Protein AF-A0A2I1CF92-F1 (afdb_monomer)

Nearest PDB structures (foldseek):
  8rz2-assembly1_A  TM=2.175E-01  e=6.933E+00  Plasmodium falciparum

Sequence (199 aa):
MDLINNSFFDKQFKPRLEDKFLKIKHPLPDVKAIQAKSWVEVLAETDESLQKRSSSNRSIRRRARYFTRNVYSKSAKLFLLCSLSYSIYSLPKIPPGPFYKQLKEWWASCPPQKSLALATQTICHDLSSHNNKSENSPTSTSVEKSSNLPPEATSREFLPTKNPNLFSKGPYFSFSFMRRHMIDKLPEPFQTRMQTSKL

Radius of gyration: 25.15 Å; Cα contacts (8 Å, |Δi|>4): 94; chains: 1; bounding box: 62×59×72 Å

Organi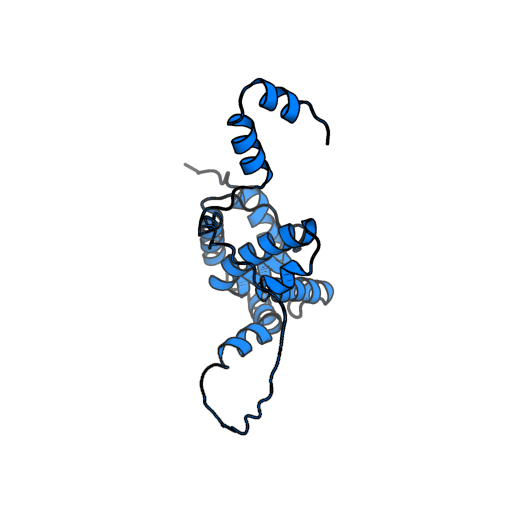sm: Aspergillus novofumigatus (strain IBT 16806) (NCBI:txid1392255)

Structure (mmCIF, N/CA/C/O backbone):
data_AF-A0A2I1CF92-F1
#
_entry.id   AF-A0A2I1CF92-F1
#
loop_
_atom_site.group_PDB
_atom_site.id
_atom_site.type_symbol
_atom_site.label_atom_id
_atom_site.label_alt_id
_atom_site.label_comp_id
_atom_site.label_asym_id
_atom_site.label_entity_id
_atom_site.label_seq_id
_atom_site.pdbx_PDB_ins_code
_atom_site.Cartn_x
_atom_site.Cartn_y
_atom_site.Cartn_z
_atom_site.occupancy
_atom_site.B_iso_or_equiv
_atom_site.auth_seq_id
_atom_site.auth_comp_id
_atom_site.auth_asym_id
_atom_site.auth_atom_id
_atom_site.pdbx_PDB_model_num
ATOM 1 N N . MET A 1 1 ? 6.546 11.139 30.905 1.00 35.97 1 MET A N 1
ATOM 2 C CA . MET A 1 1 ? 7.430 11.900 29.997 1.00 35.97 1 MET A CA 1
ATOM 3 C C . MET A 1 1 ? 7.123 11.453 28.589 1.00 35.97 1 MET A C 1
ATOM 5 O O . MET A 1 1 ? 7.460 10.331 28.227 1.00 35.97 1 MET A O 1
ATOM 9 N N . ASP A 1 2 ? 6.430 12.290 27.832 1.00 42.62 2 ASP A N 1
ATOM 10 C CA . ASP A 1 2 ? 5.944 11.926 26.508 1.00 42.62 2 ASP A CA 1
ATOM 11 C C . ASP A 1 2 ? 7.085 11.952 25.491 1.00 42.62 2 ASP A C 1
ATOM 13 O O . ASP A 1 2 ? 7.597 13.016 25.134 1.00 42.62 2 ASP A O 1
ATOM 17 N N . LEU A 1 3 ? 7.480 10.776 24.990 1.00 44.44 3 LEU A N 1
ATOM 18 C CA . LEU A 1 3 ? 8.274 10.703 23.767 1.00 44.44 3 LEU A CA 1
ATOM 19 C C . LEU A 1 3 ? 7.387 11.161 22.608 1.00 44.44 3 LEU A C 1
ATOM 21 O O . LEU A 1 3 ? 6.696 10.364 21.973 1.00 44.44 3 LEU A O 1
ATOM 25 N N . ILE A 1 4 ? 7.411 12.468 22.343 1.00 48.94 4 ILE A N 1
ATOM 26 C CA . ILE A 1 4 ? 6.714 13.072 21.212 1.00 48.94 4 ILE A CA 1
ATOM 27 C C . ILE A 1 4 ? 7.151 12.349 19.938 1.00 48.94 4 ILE A C 1
ATOM 29 O O . ILE A 1 4 ? 8.327 12.352 19.566 1.00 48.94 4 ILE A O 1
ATOM 33 N N . ASN A 1 5 ? 6.156 11.742 19.290 1.00 55.41 5 ASN A N 1
ATOM 34 C CA . ASN A 1 5 ? 6.215 10.989 18.044 1.00 55.41 5 ASN A CA 1
ATOM 35 C C . ASN A 1 5 ? 6.851 11.805 16.901 1.00 55.41 5 ASN A C 1
ATOM 37 O O . ASN A 1 5 ? 6.188 12.366 16.029 1.00 55.41 5 ASN A O 1
ATOM 41 N N . ASN A 1 6 ? 8.180 11.876 16.910 1.00 63.09 6 ASN A N 1
ATOM 42 C CA . ASN A 1 6 ? 8.975 12.659 15.970 1.00 63.09 6 ASN A CA 1
ATOM 43 C C . ASN A 1 6 ? 9.350 11.883 14.698 1.00 63.09 6 ASN A C 1
ATOM 45 O O . ASN A 1 6 ? 10.053 12.422 13.839 1.00 63.09 6 ASN A O 1
ATOM 49 N N . SER A 1 7 ? 8.891 10.636 14.568 1.00 84.81 7 SER A N 1
ATOM 50 C CA . SER A 1 7 ? 9.275 9.745 13.478 1.00 84.81 7 SER A CA 1
ATOM 51 C C . SER A 1 7 ? 8.629 10.132 12.140 1.00 84.81 7 SER A C 1
ATOM 53 O O . SER A 1 7 ? 7.563 10.750 12.078 1.00 84.81 7 SER A O 1
ATOM 55 N N . PHE A 1 8 ? 9.262 9.720 11.037 1.00 91.81 8 PHE A N 1
ATOM 56 C CA . PHE A 1 8 ? 8.697 9.850 9.688 1.00 91.81 8 PHE A CA 1
ATOM 57 C C . PHE A 1 8 ? 7.306 9.204 9.577 1.00 91.81 8 PHE A C 1
ATOM 59 O O . PHE A 1 8 ? 6.436 9.734 8.882 1.00 91.81 8 PHE A O 1
ATOM 66 N N . PHE A 1 9 ? 7.094 8.078 10.269 1.00 93.50 9 PHE A N 1
ATOM 67 C CA . PHE A 1 9 ? 5.814 7.383 10.274 1.00 93.50 9 PHE A CA 1
ATOM 68 C C . PHE A 1 9 ? 4.713 8.292 10.829 1.00 93.50 9 PHE A C 1
ATOM 70 O O . PHE A 1 9 ? 3.743 8.555 10.124 1.00 93.50 9 PHE A O 1
ATOM 77 N N . ASP A 1 10 ? 4.901 8.849 12.023 1.00 91.69 10 ASP A N 1
ATOM 78 C CA . ASP A 1 10 ? 3.877 9.653 12.698 1.00 91.69 10 ASP A CA 1
ATOM 79 C C . ASP A 1 10 ? 3.623 11.003 12.022 1.00 91.69 10 ASP A C 1
ATOM 81 O O . ASP A 1 10 ? 2.482 11.445 11.936 1.00 91.69 10 ASP A O 1
ATOM 85 N N . LYS A 1 11 ? 4.673 11.648 11.498 1.00 90.38 11 LYS A N 1
ATOM 86 C CA . LYS A 1 11 ? 4.561 12.979 10.881 1.00 90.38 11 LYS A CA 1
ATOM 87 C C . LYS A 1 11 ? 4.021 12.970 9.453 1.00 90.38 11 LYS A C 1
ATOM 89 O O . LYS A 1 11 ? 3.374 13.930 9.049 1.00 90.38 11 LYS A O 1
ATOM 94 N N . GLN A 1 12 ? 4.334 11.944 8.657 1.00 90.50 12 GLN A N 1
ATOM 95 C CA . GLN A 1 12 ? 4.074 11.962 7.206 1.00 90.50 12 GLN A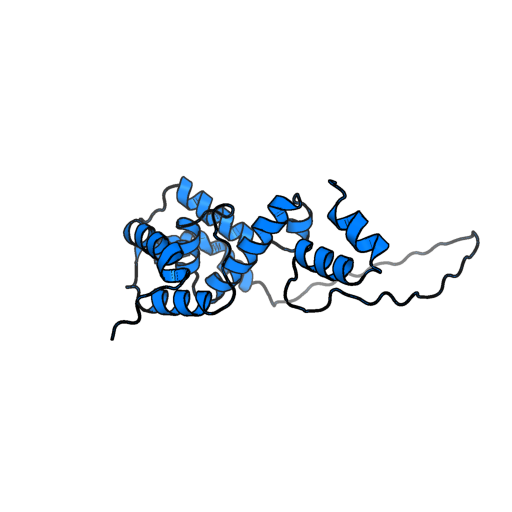 CA 1
ATOM 96 C C . GLN A 1 12 ? 3.252 10.776 6.696 1.00 90.50 12 GLN A C 1
ATOM 98 O O . GLN A 1 12 ? 2.640 10.879 5.626 1.00 90.50 12 GLN A O 1
ATOM 103 N N . PHE A 1 13 ? 3.249 9.650 7.417 1.00 94.25 13 PHE A N 1
ATOM 104 C CA . PHE A 1 13 ? 2.625 8.417 6.941 1.00 94.25 13 PHE A CA 1
ATOM 105 C C . PHE A 1 13 ? 1.272 8.144 7.604 1.00 94.25 13 PHE A C 1
ATOM 107 O O . PHE A 1 13 ? 0.232 8.150 6.944 1.00 94.25 13 PHE A O 1
ATOM 114 N N . LYS A 1 14 ? 1.290 7.980 8.926 1.00 94.50 14 LYS A N 1
ATOM 115 C CA . LYS A 1 14 ? 0.148 7.672 9.787 1.00 94.50 14 LYS A CA 1
ATOM 116 C C . LYS A 1 14 ? -1.067 8.594 9.572 1.00 94.50 14 LYS A C 1
ATOM 118 O O . LYS A 1 14 ? -2.136 8.037 9.324 1.00 94.50 14 LYS A O 1
ATOM 123 N N . PRO A 1 15 ? -0.950 9.940 9.497 1.00 94.56 15 PRO A N 1
ATOM 124 C CA . PRO A 1 15 ? -2.126 10.808 9.360 1.00 94.56 15 PRO A CA 1
ATOM 125 C C . PRO A 1 15 ? -2.911 10.564 8.062 1.00 94.56 15 PRO A C 1
ATOM 127 O O . PRO A 1 15 ? -4.132 10.700 8.026 1.00 94.56 15 PRO A O 1
ATOM 130 N N . ARG A 1 16 ? -2.228 10.155 6.980 1.00 94.62 16 ARG A N 1
ATOM 131 C CA . ARG A 1 16 ? -2.886 9.802 5.711 1.00 94.62 16 ARG A CA 1
ATOM 132 C C . ARG A 1 16 ? -3.559 8.434 5.756 1.00 94.62 16 ARG A C 1
ATOM 134 O O . ARG A 1 16 ? -4.550 8.249 5.054 1.00 94.62 16 ARG A O 1
ATOM 141 N N . LEU A 1 17 ? -3.036 7.497 6.549 1.00 94.88 17 LEU A N 1
ATOM 142 C CA . LEU A 1 17 ? -3.706 6.219 6.784 1.00 94.88 17 LEU A CA 1
ATOM 143 C C . LEU A 1 17 ? -4.972 6.432 7.616 1.00 94.88 17 LEU A C 1
ATOM 145 O O . LEU A 1 17 ? -6.017 5.913 7.248 1.00 94.88 17 LEU A O 1
ATOM 149 N N . GLU A 1 18 ? -4.898 7.235 8.678 1.00 94.62 18 GLU A N 1
ATOM 150 C CA . GLU A 1 18 ? -6.026 7.546 9.567 1.00 94.62 18 GLU A CA 1
ATOM 151 C C . GLU A 1 18 ? -7.151 8.283 8.818 1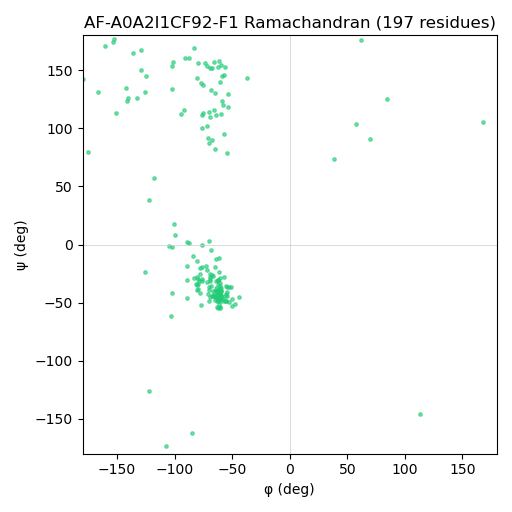.00 94.62 18 GLU A C 1
ATOM 153 O O . GLU A 1 18 ? -8.306 7.855 8.878 1.00 94.62 18 GLU A O 1
ATOM 158 N N . ASP A 1 19 ? -6.815 9.289 7.995 1.00 93.50 19 ASP A N 1
ATOM 159 C CA . ASP A 1 19 ? -7.775 9.972 7.110 1.00 93.50 19 ASP A CA 1
ATOM 160 C C . ASP A 1 19 ? -8.531 9.004 6.188 1.00 93.50 19 ASP A C 1
ATOM 162 O O . ASP A 1 19 ? -9.734 9.164 5.967 1.00 93.50 19 ASP A O 1
ATOM 166 N N . LYS A 1 20 ? -7.844 7.996 5.628 1.00 92.81 20 LYS A N 1
ATOM 167 C CA . LYS A 1 20 ? -8.496 7.003 4.762 1.00 92.81 20 LYS A CA 1
ATOM 168 C C . LYS A 1 20 ? -9.237 5.943 5.538 1.00 92.81 20 LYS A C 1
ATOM 170 O O . LYS A 1 20 ? -10.330 5.590 5.110 1.00 92.81 20 LYS A O 1
ATOM 175 N N . PHE A 1 21 ? -8.705 5.482 6.662 1.00 91.38 21 PHE A N 1
ATOM 176 C CA . PHE A 1 21 ? -9.330 4.467 7.498 1.00 91.38 21 PHE A CA 1
ATOM 177 C C . PHE A 1 21 ? -10.768 4.866 7.846 1.00 91.38 21 PHE A C 1
ATOM 179 O O . PHE A 1 21 ? -11.701 4.129 7.538 1.00 91.38 21 PHE A O 1
ATOM 186 N N . LEU A 1 22 ? -10.983 6.098 8.316 1.00 88.25 22 LEU A N 1
ATOM 187 C CA . LEU A 1 22 ? -12.319 6.619 8.637 1.00 88.25 22 LEU A CA 1
ATOM 188 C C . LEU A 1 22 ? -13.258 6.770 7.419 1.00 88.25 22 LEU A C 1
ATOM 190 O O . LEU A 1 22 ? -14.473 6.840 7.584 1.00 88.25 22 LEU A O 1
ATOM 194 N N . LYS A 1 23 ? -12.721 6.815 6.193 1.00 90.19 23 LYS A N 1
ATOM 195 C CA . LYS A 1 23 ? -13.467 7.091 4.949 1.00 90.19 23 LYS A CA 1
ATOM 196 C C . LYS A 1 23 ? -13.722 5.850 4.081 1.00 90.19 23 LYS A C 1
ATOM 198 O O . LYS A 1 23 ? -14.351 5.976 3.029 1.00 90.19 23 LYS A O 1
ATOM 203 N N . ILE A 1 24 ? -13.250 4.663 4.476 1.00 90.31 24 ILE A N 1
ATOM 204 C CA . ILE A 1 24 ? -13.416 3.435 3.680 1.00 90.31 24 ILE A CA 1
ATOM 205 C C . ILE A 1 24 ? -14.847 2.899 3.763 1.00 90.31 24 ILE A C 1
ATOM 207 O O . ILE A 1 24 ? -15.311 2.400 4.793 1.00 90.31 24 ILE A O 1
ATOM 211 N N . LYS A 1 25 ? -15.519 2.953 2.611 1.00 89.50 25 LYS A N 1
ATOM 212 C CA . LYS A 1 25 ? -16.829 2.356 2.349 1.00 89.50 25 LYS A CA 1
ATOM 213 C C . LYS A 1 25 ? -16.671 1.045 1.573 1.00 89.50 25 LYS A C 1
ATOM 215 O O . LYS A 1 25 ? -15.663 0.833 0.899 1.00 89.50 25 LYS A O 1
ATOM 220 N N . HIS A 1 26 ? -17.673 0.181 1.683 1.00 86.19 26 HIS A N 1
ATOM 221 C CA . HIS A 1 26 ? -17.850 -0.991 0.833 1.00 86.19 26 HIS A CA 1
ATOM 222 C C . HIS A 1 26 ? -19.263 -0.917 0.218 1.00 86.19 26 HIS A C 1
ATOM 224 O O . HIS A 1 26 ? -20.197 -0.673 0.985 1.00 86.19 26 HIS A O 1
ATOM 230 N N . PRO A 1 27 ? -19.439 -1.090 -1.108 1.00 88.06 27 PRO A N 1
ATOM 231 C CA . PRO A 1 27 ? -18.393 -1.276 -2.120 1.00 88.06 27 PRO A CA 1
ATOM 232 C C . PRO A 1 27 ? -17.430 -0.076 -2.218 1.00 88.06 27 PRO A C 1
ATOM 234 O O . PRO A 1 27 ? -17.737 1.033 -1.773 1.00 88.06 27 PRO A O 1
ATOM 237 N N . LEU A 1 28 ? -16.226 -0.312 -2.749 1.00 90.25 28 LEU A N 1
ATOM 238 C CA . LEU A 1 28 ? -15.281 0.768 -3.048 1.00 90.25 28 LEU A CA 1
ATOM 239 C C . LEU A 1 28 ? -15.747 1.514 -4.309 1.00 90.25 28 LEU A C 1
ATOM 241 O O . LEU A 1 28 ? -16.077 0.845 -5.284 1.00 90.25 28 LEU A O 1
ATOM 245 N N . PRO A 1 29 ? -15.699 2.860 -4.348 1.00 92.38 29 PRO A N 1
ATOM 246 C CA . PRO A 1 29 ? -15.916 3.613 -5.584 1.00 92.38 29 PRO A CA 1
ATOM 247 C C . PRO A 1 29 ? -14.924 3.197 -6.679 1.00 92.38 29 PRO A C 1
ATOM 249 O O . PRO A 1 29 ? -13.756 2.948 -6.369 1.00 92.38 29 PRO A O 1
ATOM 252 N N . ASP A 1 30 ? -15.333 3.201 -7.948 1.00 91.50 30 ASP A N 1
ATOM 253 C CA . ASP A 1 30 ? -14.540 2.643 -9.060 1.00 91.50 30 ASP A CA 1
ATOM 254 C C . ASP A 1 30 ? -13.125 3.219 -9.152 1.00 91.50 30 ASP A C 1
ATOM 256 O O . ASP A 1 30 ? -12.150 2.476 -9.231 1.00 91.50 30 ASP A O 1
ATOM 260 N N . VAL A 1 31 ? -12.977 4.540 -9.015 1.00 91.81 31 VAL A N 1
ATOM 261 C CA . VAL A 1 31 ? -11.669 5.225 -8.994 1.00 91.81 31 VAL A CA 1
ATOM 262 C C . VAL A 1 31 ? -10.745 4.655 -7.904 1.00 91.81 31 VAL A C 1
ATOM 264 O O . VAL A 1 31 ? -9.533 4.539 -8.092 1.00 91.81 31 VAL A O 1
ATOM 267 N N . LYS A 1 32 ? -11.308 4.262 -6.755 1.00 92.56 32 LYS A N 1
ATOM 268 C CA . LYS A 1 32 ? -10.579 3.652 -5.634 1.00 92.56 32 LYS A CA 1
ATOM 269 C C . LYS A 1 32 ? -10.319 2.163 -5.850 1.00 92.56 32 LYS A C 1
ATOM 271 O O . LYS A 1 32 ? -9.239 1.700 -5.486 1.00 92.56 32 LYS A O 1
ATOM 276 N N . ALA A 1 33 ? -11.241 1.442 -6.484 1.00 92.19 33 ALA A N 1
ATOM 277 C CA . ALA A 1 33 ? -11.024 0.061 -6.904 1.00 92.19 33 ALA A CA 1
ATOM 278 C C . ALA A 1 33 ? -9.903 -0.039 -7.958 1.00 92.19 33 ALA A C 1
ATOM 280 O O . ALA A 1 33 ? -8.994 -0.847 -7.794 1.00 92.19 33 ALA A O 1
ATOM 281 N N . ILE A 1 34 ? -9.896 0.832 -8.974 1.00 93.25 34 ILE A N 1
ATOM 282 C CA . ILE A 1 34 ? -8.837 0.940 -9.995 1.00 93.25 34 ILE A CA 1
ATOM 283 C C . ILE A 1 34 ? -7.491 1.279 -9.340 1.00 93.25 34 ILE A C 1
ATOM 285 O O . ILE A 1 34 ? -6.492 0.606 -9.597 1.00 93.25 34 ILE A O 1
ATOM 289 N N . GLN A 1 35 ? -7.461 2.267 -8.432 1.00 94.38 35 GLN A N 1
ATOM 290 C CA . GLN A 1 35 ? -6.255 2.597 -7.667 1.00 94.38 35 GLN A CA 1
ATOM 291 C C . GLN A 1 35 ? -5.718 1.361 -6.924 1.00 94.38 35 GLN A C 1
ATOM 293 O O . GLN A 1 35 ? -4.530 1.058 -7.033 1.00 94.38 35 GLN A O 1
ATOM 298 N N . ALA A 1 36 ? -6.570 0.622 -6.209 1.00 94.06 36 ALA A N 1
ATOM 299 C CA . ALA A 1 36 ? -6.160 -0.569 -5.468 1.00 94.06 36 ALA A CA 1
ATOM 300 C C . ALA A 1 36 ? -5.709 -1.728 -6.384 1.00 94.06 36 ALA A C 1
ATOM 302 O O . ALA A 1 36 ? -4.677 -2.340 -6.110 1.00 94.06 36 ALA A O 1
ATOM 303 N N . LYS A 1 37 ? -6.394 -1.970 -7.511 1.00 94.38 37 LYS A N 1
ATOM 304 C CA . LYS A 1 37 ? -5.990 -2.962 -8.526 1.00 94.38 37 LYS A CA 1
ATOM 305 C C . LYS A 1 37 ? -4.605 -2.661 -9.113 1.00 94.38 37 LYS A C 1
ATOM 307 O O . LYS A 1 37 ? -3.776 -3.562 -9.194 1.00 94.38 37 LYS A O 1
ATOM 312 N N . SER A 1 38 ? -4.278 -1.392 -9.379 1.00 94.38 38 SER A N 1
ATOM 313 C CA . SER A 1 38 ? -2.930 -1.018 -9.849 1.00 94.38 38 SER A CA 1
ATOM 314 C C . SER A 1 38 ? -1.811 -1.378 -8.853 1.00 94.38 38 SER A C 1
ATOM 316 O O . SER A 1 38 ? -0.681 -1.66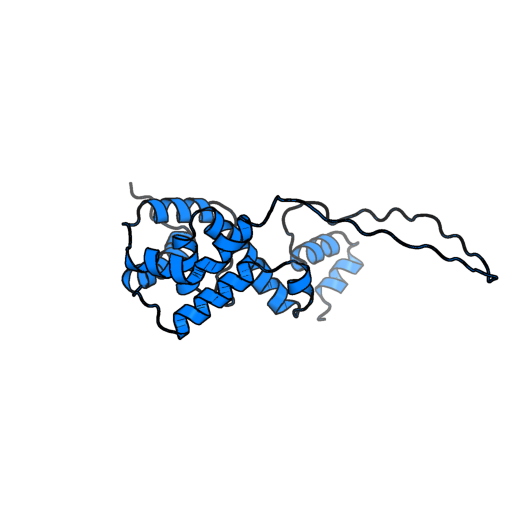5 -9.246 1.00 94.38 38 SER A O 1
ATOM 318 N N . TRP A 1 39 ? -2.114 -1.413 -7.549 1.00 96.50 39 TRP A N 1
ATOM 319 C CA . TRP A 1 39 ? -1.178 -1.865 -6.517 1.00 96.50 39 TRP A CA 1
ATOM 320 C C . TRP A 1 39 ? -1.094 -3.396 -6.404 1.00 96.50 39 TRP A C 1
ATOM 322 O O . TRP A 1 39 ? -0.035 -3.908 -6.032 1.00 96.50 39 TRP A O 1
ATOM 332 N N . VAL A 1 40 ? -2.168 -4.119 -6.742 1.00 95.06 40 VAL A N 1
ATOM 333 C CA . VAL A 1 40 ? -2.182 -5.588 -6.881 1.00 95.06 40 VAL A CA 1
ATOM 334 C C . VAL A 1 40 ? -1.281 -6.023 -8.043 1.00 95.06 40 VAL A C 1
ATOM 336 O O . VAL A 1 40 ? -0.434 -6.894 -7.855 1.00 95.06 40 VAL A O 1
ATOM 339 N N . GLU A 1 41 ? -1.353 -5.345 -9.193 1.00 93.81 41 GLU A N 1
ATOM 340 C CA . GLU A 1 41 ? -0.408 -5.544 -10.306 1.00 93.81 41 GLU A CA 1
ATOM 341 C C . GLU A 1 41 ? 1.050 -5.341 -9.855 1.00 93.81 41 GLU A C 1
ATOM 343 O O . GLU A 1 41 ? 1.903 -6.203 -10.066 1.00 93.81 41 GLU A O 1
ATOM 348 N N . VAL A 1 42 ? 1.331 -4.234 -9.153 1.00 94.88 42 VAL A N 1
ATOM 349 C CA . VAL A 1 42 ? 2.679 -3.915 -8.644 1.00 94.88 42 VAL A CA 1
ATOM 350 C C . VAL A 1 42 ? 3.198 -4.941 -7.638 1.00 94.88 42 VAL A C 1
ATOM 352 O O . VAL A 1 42 ? 4.408 -5.160 -7.567 1.00 94.88 42 VAL A O 1
ATOM 355 N N . LEU A 1 43 ? 2.326 -5.590 -6.864 1.00 93.81 43 LEU A N 1
ATOM 356 C CA . LEU A 1 43 ? 2.709 -6.686 -5.972 1.00 93.81 43 LEU A CA 1
ATOM 357 C C . LEU A 1 43 ? 3.182 -7.921 -6.769 1.00 93.81 43 LEU A C 1
ATOM 359 O O . LEU A 1 43 ? 4.220 -8.510 -6.430 1.00 93.81 43 LEU A O 1
ATOM 363 N N . ALA A 1 44 ? 2.451 -8.255 -7.838 1.00 92.38 44 ALA A N 1
ATOM 364 C CA . ALA A 1 44 ? 2.689 -9.400 -8.719 1.00 92.38 44 ALA A CA 1
ATOM 365 C C . ALA A 1 44 ? 3.856 -9.209 -9.715 1.00 92.38 44 ALA A C 1
ATOM 367 O O . ALA A 1 44 ? 4.402 -10.193 -10.206 1.00 92.38 44 ALA A O 1
ATOM 368 N N . GLU A 1 45 ? 4.287 -7.973 -9.991 1.00 92.31 45 GLU A N 1
ATOM 369 C CA . GLU A 1 45 ? 5.333 -7.678 -10.985 1.00 92.31 45 GLU A CA 1
ATOM 370 C C . GLU A 1 45 ? 6.652 -8.451 -10.784 1.00 92.31 45 GLU A C 1
ATOM 372 O O . GLU A 1 45 ? 7.284 -8.413 -9.719 1.00 92.31 45 GLU A O 1
ATOM 377 N N . THR A 1 46 ? 7.127 -9.085 -11.858 1.00 91.00 46 THR A N 1
ATOM 378 C CA . THR A 1 46 ? 8.443 -9.731 -11.944 1.00 91.00 46 THR A CA 1
ATOM 379 C C . THR A 1 46 ? 9.530 -8.706 -12.282 1.00 91.00 46 THR A C 1
ATOM 381 O O . THR A 1 46 ? 9.255 -7.545 -12.594 1.00 91.00 46 THR A O 1
ATOM 384 N N . ASP A 1 47 ? 10.808 -9.085 -12.182 1.00 88.81 47 ASP A N 1
ATOM 385 C CA . ASP A 1 47 ? 11.876 -8.188 -12.642 1.00 88.81 47 ASP A CA 1
ATOM 386 C C . ASP A 1 47 ? 11.884 -8.029 -14.169 1.00 88.81 47 ASP A C 1
ATOM 388 O O . ASP A 1 47 ? 12.173 -6.940 -14.657 1.00 88.81 47 ASP A O 1
ATOM 392 N N . GLU A 1 48 ? 11.453 -9.044 -14.918 1.00 90.62 48 GLU A N 1
ATOM 393 C CA . GLU A 1 48 ? 11.273 -8.992 -16.374 1.00 90.62 48 GLU A CA 1
ATOM 394 C C . GLU A 1 48 ? 10.213 -7.965 -16.799 1.00 90.62 48 GLU A C 1
ATOM 396 O O . GLU A 1 48 ? 10.465 -7.144 -17.684 1.00 90.62 48 GLU A O 1
ATOM 401 N N . SER A 1 49 ? 9.043 -7.939 -16.145 1.00 90.50 49 SER A N 1
ATOM 402 C CA . SER A 1 49 ? 8.001 -6.948 -16.454 1.00 90.50 49 SER A CA 1
ATOM 403 C C . SER A 1 49 ? 8.461 -5.518 -16.147 1.00 90.50 49 SER A C 1
ATOM 405 O O . SER A 1 49 ? 8.087 -4.576 -16.848 1.00 90.50 49 SER A O 1
ATOM 407 N N . LEU A 1 50 ? 9.328 -5.350 -15.144 1.00 89.25 50 LEU A N 1
ATOM 408 C CA . LEU A 1 50 ? 9.975 -4.077 -14.820 1.00 89.25 50 LEU A CA 1
ATOM 409 C C . LEU A 1 50 ? 11.045 -3.666 -15.848 1.00 89.25 50 LEU A C 1
ATOM 411 O O . LEU A 1 50 ? 11.202 -2.467 -16.099 1.00 89.25 50 LEU A O 1
ATOM 415 N N . GLN A 1 51 ? 11.756 -4.610 -16.480 1.00 88.81 51 GLN A N 1
ATOM 416 C CA . GLN A 1 51 ? 12.713 -4.293 -17.555 1.00 88.81 51 GL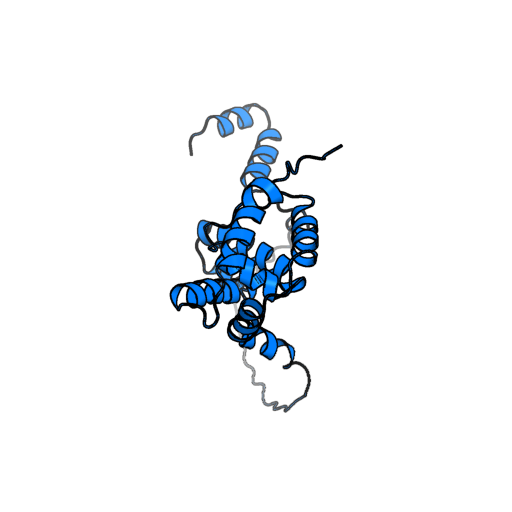N A CA 1
ATOM 417 C C . GLN A 1 51 ? 12.021 -3.652 -18.770 1.00 88.81 51 GLN A C 1
ATOM 419 O O . GLN A 1 51 ? 12.587 -2.750 -19.381 1.00 88.81 51 GLN A O 1
ATOM 424 N N . LYS A 1 52 ? 10.760 -4.000 -19.055 1.00 90.69 52 LYS A N 1
ATOM 425 C CA . LYS A 1 52 ? 9.962 -3.401 -20.147 1.00 90.69 52 LYS A CA 1
ATOM 426 C C . LYS A 1 52 ? 9.572 -1.926 -19.918 1.00 90.69 52 LYS A C 1
ATOM 428 O O . LYS A 1 52 ? 8.955 -1.312 -20.783 1.00 90.69 52 LYS A O 1
ATOM 433 N N . ARG A 1 53 ? 9.882 -1.337 -18.754 1.00 87.75 53 ARG A N 1
ATOM 434 C CA . ARG A 1 53 ? 9.568 0.065 -18.408 1.00 87.75 53 ARG A CA 1
ATOM 435 C C . ARG A 1 53 ? 10.793 0.978 -18.535 1.00 87.75 53 ARG A C 1
ATOM 437 O O . ARG A 1 53 ? 11.924 0.536 -18.319 1.00 87.75 53 ARG A O 1
ATOM 444 N N . SER A 1 54 ? 10.545 2.270 -18.780 1.00 93.44 54 SER A N 1
ATOM 445 C CA . SER A 1 54 ? 11.559 3.334 -18.709 1.00 93.44 54 SER A CA 1
ATOM 446 C C . SER A 1 54 ? 12.245 3.377 -17.337 1.00 93.44 54 SER A C 1
ATOM 448 O O . SER A 1 54 ? 11.654 3.001 -16.323 1.00 93.44 54 SER A O 1
ATOM 450 N N . SER A 1 55 ? 13.494 3.848 -17.285 1.00 90.38 55 SER A N 1
ATOM 451 C CA . SER A 1 55 ? 14.338 3.832 -16.077 1.00 90.38 55 SER A CA 1
ATOM 452 C C . SER A 1 55 ? 13.698 4.528 -14.864 1.00 90.38 55 SER A C 1
ATOM 454 O O . SER A 1 55 ? 13.721 3.986 -13.756 1.00 90.38 55 SER A O 1
ATOM 456 N N . SER A 1 56 ? 13.062 5.684 -15.075 1.00 89.38 56 SER A N 1
ATOM 457 C CA . SER A 1 56 ? 12.338 6.444 -14.046 1.00 89.38 56 SER A CA 1
ATOM 458 C C . SER A 1 56 ? 11.146 5.662 -13.483 1.00 89.38 56 SER A C 1
ATOM 460 O O . SER A 1 56 ? 11.077 5.416 -12.276 1.00 89.38 56 SER A O 1
ATOM 462 N N . ASN A 1 57 ? 10.251 5.182 -14.352 1.00 92.44 57 ASN A N 1
ATOM 463 C CA . ASN A 1 57 ? 9.092 4.374 -13.960 1.00 92.44 57 ASN A CA 1
ATOM 464 C C . ASN A 1 57 ? 9.505 3.053 -13.300 1.00 92.44 57 ASN A C 1
ATOM 466 O O . ASN A 1 57 ? 8.907 2.651 -12.303 1.00 92.44 57 ASN A O 1
ATOM 470 N N . ARG A 1 58 ? 10.559 2.401 -13.805 1.00 93.50 58 ARG A N 1
ATOM 471 C CA . ARG A 1 58 ? 11.139 1.181 -13.229 1.00 93.50 58 ARG A CA 1
ATOM 472 C C . ARG A 1 58 ? 11.624 1.416 -11.800 1.00 93.50 58 ARG A C 1
ATOM 474 O O . ARG A 1 58 ? 11.360 0.590 -10.933 1.00 93.50 58 ARG A O 1
ATOM 481 N N . SER A 1 59 ? 12.291 2.541 -11.535 1.00 92.38 59 SER A N 1
ATOM 482 C CA . SER A 1 59 ? 12.745 2.919 -10.189 1.00 92.38 59 SER A CA 1
ATOM 483 C C . SER A 1 59 ? 11.568 3.124 -9.223 1.00 92.38 59 SER A C 1
ATOM 485 O O . SER A 1 59 ? 11.530 2.525 -8.143 1.00 92.38 59 SER A O 1
ATOM 487 N N . ILE A 1 60 ? 10.551 3.886 -9.646 1.00 93.50 60 ILE A N 1
ATOM 488 C CA . ILE A 1 60 ? 9.331 4.135 -8.859 1.00 93.50 60 ILE A CA 1
ATOM 489 C C . ILE A 1 60 ? 8.602 2.819 -8.555 1.00 93.50 60 ILE A C 1
ATOM 491 O O . ILE A 1 60 ? 8.285 2.550 -7.393 1.00 93.50 60 ILE A O 1
ATOM 495 N N . ARG A 1 61 ? 8.389 1.966 -9.567 1.00 94.75 61 ARG A N 1
ATOM 496 C CA . ARG A 1 61 ? 7.705 0.675 -9.408 1.00 94.75 61 ARG A CA 1
ATOM 497 C C . ARG A 1 61 ? 8.512 -0.334 -8.590 1.00 94.75 61 ARG A C 1
ATOM 499 O O . ARG A 1 61 ? 7.919 -1.022 -7.769 1.00 94.75 61 ARG A O 1
ATOM 506 N N . ARG A 1 62 ? 9.849 -0.368 -8.685 1.00 94.50 62 ARG A N 1
ATOM 507 C CA . ARG A 1 62 ? 10.703 -1.177 -7.785 1.00 94.50 62 ARG A CA 1
ATOM 508 C C . ARG A 1 62 ? 10.506 -0.801 -6.317 1.00 94.50 62 ARG A C 1
ATOM 510 O O . ARG A 1 62 ? 10.310 -1.687 -5.487 1.00 94.50 62 ARG A O 1
ATOM 517 N N . ARG A 1 63 ? 10.503 0.501 -6.001 1.00 95.06 63 ARG A N 1
ATOM 518 C CA . ARG A 1 63 ? 10.223 1.015 -4.647 1.00 95.06 63 ARG A CA 1
ATOM 519 C C . ARG A 1 63 ? 8.812 0.636 -4.185 1.00 95.06 63 ARG A C 1
ATOM 521 O O . ARG A 1 63 ? 8.649 0.160 -3.064 1.00 95.06 63 ARG A O 1
ATOM 528 N N . ALA A 1 64 ? 7.817 0.816 -5.051 1.00 96.56 64 ALA A N 1
ATOM 529 C CA . ALA A 1 64 ? 6.424 0.481 -4.772 1.00 96.56 64 ALA A CA 1
ATOM 530 C C . ALA A 1 64 ? 6.224 -1.027 -4.519 1.00 96.56 64 ALA A C 1
ATOM 532 O O . ALA A 1 64 ? 5.615 -1.384 -3.516 1.00 96.56 64 ALA A O 1
ATOM 533 N N . ARG A 1 65 ? 6.821 -1.902 -5.342 1.00 95.94 65 ARG A N 1
ATOM 534 C CA . ARG A 1 65 ? 6.809 -3.368 -5.180 1.00 95.94 65 ARG A CA 1
ATOM 535 C C . ARG A 1 65 ? 7.497 -3.823 -3.895 1.00 95.94 65 ARG A C 1
ATOM 537 O O . ARG A 1 65 ? 7.007 -4.717 -3.211 1.00 95.94 65 ARG A O 1
ATOM 544 N N . TYR A 1 66 ? 8.635 -3.218 -3.545 1.00 95.25 66 TYR A N 1
ATOM 545 C CA . TYR A 1 66 ? 9.310 -3.516 -2.279 1.00 95.25 66 TYR A CA 1
ATOM 546 C C . TYR A 1 66 ? 8.426 -3.151 -1.078 1.00 95.25 66 TYR A C 1
ATOM 548 O O . TYR A 1 66 ? 8.286 -3.949 -0.151 1.00 95.25 66 TYR A O 1
ATOM 556 N N . PHE A 1 67 ? 7.790 -1.977 -1.114 1.00 96.44 67 PHE A N 1
ATOM 557 C CA . PHE A 1 67 ? 6.847 -1.549 -0.085 1.00 96.44 67 PHE A CA 1
ATOM 558 C C . PHE A 1 67 ? 5.633 -2.488 0.009 1.00 96.44 67 PHE A C 1
ATOM 560 O O . PHE A 1 67 ? 5.352 -3.002 1.092 1.00 96.44 67 PHE A O 1
ATOM 567 N N . THR A 1 68 ? 4.953 -2.788 -1.104 1.00 95.44 68 THR A N 1
ATOM 568 C CA . THR A 1 68 ? 3.753 -3.640 -1.085 1.00 95.44 68 THR A CA 1
ATOM 569 C C . THR A 1 68 ? 4.041 -5.048 -0.598 1.00 95.44 68 THR A C 1
ATOM 571 O O . THR A 1 68 ? 3.302 -5.529 0.255 1.00 95.44 68 THR A O 1
ATOM 574 N N . ARG A 1 69 ? 5.132 -5.690 -1.038 1.00 94.88 69 ARG A N 1
ATOM 575 C CA . ARG A 1 69 ? 5.518 -7.023 -0.539 1.00 94.88 69 ARG A CA 1
ATOM 576 C C . ARG A 1 69 ? 5.771 -7.020 0.972 1.00 94.88 69 ARG A C 1
ATOM 578 O O . ARG A 1 69 ? 5.335 -7.936 1.668 1.00 94.88 69 ARG A O 1
ATOM 585 N N . ASN A 1 70 ? 6.402 -5.971 1.504 1.00 94.75 70 ASN A N 1
ATOM 586 C CA . ASN A 1 70 ? 6.646 -5.826 2.943 1.00 94.75 70 ASN A CA 1
ATOM 587 C C . ASN A 1 70 ? 5.380 -5.568 3.774 1.00 94.75 70 ASN A C 1
ATOM 589 O O . ASN A 1 70 ? 5.367 -5.913 4.957 1.00 94.75 70 ASN A O 1
ATOM 593 N N . VAL A 1 71 ? 4.343 -4.961 3.192 1.00 95.94 71 VAL A N 1
ATOM 594 C CA . VAL A 1 71 ? 3.071 -4.679 3.878 1.00 95.94 71 VAL A CA 1
ATOM 595 C C . VAL A 1 71 ? 2.084 -5.840 3.736 1.00 95.94 71 VAL A C 1
ATOM 597 O O . VAL A 1 71 ? 1.513 -6.277 4.733 1.00 95.94 71 VAL A O 1
ATOM 600 N N . TYR A 1 72 ? 1.926 -6.393 2.531 1.00 95.00 72 TYR A N 1
ATOM 601 C CA . TYR A 1 72 ? 1.007 -7.499 2.246 1.00 95.00 72 TYR A CA 1
ATOM 602 C C . TYR A 1 72 ? 1.349 -8.755 3.058 1.00 95.00 72 TYR A C 1
ATOM 604 O O . TYR A 1 72 ? 0.462 -9.358 3.652 1.00 95.00 72 TYR A O 1
ATOM 612 N N . SER A 1 73 ? 2.645 -9.068 3.200 1.00 93.50 73 SER A N 1
ATOM 613 C CA . SER A 1 73 ? 3.149 -10.143 4.078 1.00 93.50 73 SER A CA 1
ATOM 614 C C . SER A 1 73 ? 2.833 -9.959 5.571 1.00 93.50 73 SER A C 1
ATOM 616 O O . SER A 1 73 ? 3.026 -10.889 6.347 1.00 93.50 73 SER A O 1
ATOM 618 N N . LYS A 1 74 ? 2.364 -8.777 5.998 1.00 92.12 74 LYS A N 1
ATOM 619 C CA . LYS A 1 74 ? 1.917 -8.505 7.376 1.00 92.12 74 LYS A CA 1
ATOM 620 C C . LYS A 1 74 ? 0.396 -8.499 7.483 1.00 92.12 74 LYS A C 1
ATOM 622 O O . LYS A 1 74 ? -0.139 -9.017 8.457 1.00 92.12 74 LYS A O 1
ATOM 627 N N . SER A 1 75 ? -0.300 -7.898 6.516 1.00 93.81 75 SER A N 1
ATOM 628 C CA . SER A 1 75 ? -1.757 -7.983 6.399 1.00 93.81 75 SER A CA 1
ATOM 629 C C . SER A 1 75 ? -2.246 -7.479 5.039 1.00 93.81 75 SER A C 1
ATOM 631 O O . SER A 1 75 ? -1.943 -6.352 4.642 1.00 93.81 75 SER A O 1
ATOM 633 N N . ALA A 1 76 ? -3.107 -8.256 4.377 1.00 94.38 76 ALA A N 1
ATOM 634 C CA . ALA A 1 76 ? -3.814 -7.820 3.171 1.00 94.38 76 ALA A CA 1
ATOM 635 C C . ALA A 1 76 ? -4.713 -6.586 3.420 1.00 94.38 76 ALA A C 1
ATOM 637 O O . ALA A 1 76 ? -4.818 -5.718 2.556 1.00 94.38 76 ALA A O 1
ATOM 638 N N . LYS A 1 77 ? -5.303 -6.461 4.623 1.00 95.44 77 LYS A N 1
ATOM 639 C CA . LYS A 1 77 ? -6.149 -5.313 5.011 1.00 95.44 77 LYS A CA 1
ATOM 640 C C . LYS A 1 77 ? -5.330 -4.024 5.117 1.00 95.44 77 LYS A C 1
ATOM 642 O O . LYS A 1 77 ? -5.724 -2.988 4.589 1.00 95.44 77 LYS A O 1
ATOM 647 N N . LEU A 1 78 ? -4.154 -4.109 5.740 1.00 95.75 78 LEU A N 1
ATOM 648 C CA . LEU A 1 78 ? -3.201 -3.000 5.818 1.00 95.75 78 LEU A CA 1
ATOM 649 C C . LEU A 1 78 ? -2.663 -2.621 4.430 1.00 95.75 78 LEU A C 1
ATOM 651 O O . LEU A 1 78 ? -2.546 -1.438 4.122 1.00 95.75 78 LEU A O 1
ATOM 655 N N . PHE A 1 79 ? -2.385 -3.612 3.575 1.00 96.44 79 PHE A N 1
ATOM 656 C CA . PHE A 1 79 ? -2.009 -3.375 2.179 1.00 96.44 79 PHE A CA 1
ATOM 657 C C . PHE A 1 79 ? -3.086 -2.574 1.435 1.00 96.44 79 PHE A C 1
ATOM 659 O O . PHE A 1 79 ? -2.741 -1.556 0.836 1.00 96.44 79 PHE A O 1
ATOM 666 N N . LEU A 1 80 ? -4.367 -2.958 1.536 1.00 96.00 80 LEU A N 1
ATOM 667 C CA . LEU A 1 80 ? -5.458 -2.214 0.900 1.00 96.00 80 LEU A CA 1
ATOM 668 C C . LEU A 1 80 ? -5.575 -0.785 1.464 1.00 96.00 80 LEU A C 1
ATOM 670 O O . LEU A 1 80 ? -5.726 0.178 0.714 1.00 96.00 80 LEU A O 1
ATOM 674 N N . LEU A 1 81 ? -5.445 -0.603 2.781 1.00 96.50 81 LEU A N 1
ATOM 675 C CA . LEU A 1 81 ? -5.458 0.733 3.383 1.00 96.50 81 LEU A CA 1
ATOM 676 C C . LEU A 1 81 ? -4.322 1.622 2.839 1.00 96.50 81 LEU A C 1
ATOM 678 O O . LEU A 1 81 ? -4.555 2.768 2.439 1.00 96.50 81 LEU A O 1
ATOM 682 N N . CYS A 1 82 ? -3.098 1.094 2.764 1.00 96.44 82 CYS A N 1
ATOM 683 C CA . CYS A 1 82 ? -1.965 1.804 2.173 1.00 96.44 82 CYS A CA 1
ATOM 684 C C . CYS A 1 82 ? -2.175 2.092 0.676 1.00 96.44 82 CYS A C 1
ATOM 686 O O . CYS A 1 82 ? -1.874 3.202 0.229 1.00 96.44 82 CYS A O 1
ATOM 688 N N . SER A 1 83 ? -2.736 1.144 -0.085 1.00 95.94 83 SER A N 1
ATOM 689 C CA . SER A 1 83 ? -2.989 1.294 -1.524 1.00 95.94 83 SER A CA 1
ATOM 690 C C . SER A 1 83 ? -4.048 2.355 -1.838 1.00 95.94 83 SER A C 1
ATOM 692 O O . SER A 1 83 ? -4.008 2.962 -2.904 1.00 95.94 83 SER A O 1
ATOM 694 N N . LEU A 1 84 ? -4.984 2.605 -0.916 1.00 95.38 84 LEU A N 1
ATOM 695 C CA . LEU A 1 84 ? -6.002 3.660 -1.017 1.00 95.38 84 LEU A CA 1
ATOM 696 C C . LEU A 1 84 ? -5.487 5.038 -0.561 1.00 95.38 84 LEU A C 1
ATOM 698 O O . LEU A 1 84 ? -5.943 6.069 -1.075 1.00 95.38 84 LEU A O 1
ATOM 702 N N . SER A 1 85 ? -4.521 5.053 0.364 1.00 95.38 85 SER A N 1
ATOM 703 C CA . SER A 1 85 ? -3.895 6.262 0.928 1.00 95.38 85 SER A CA 1
ATOM 704 C C . SER A 1 85 ? -2.827 6.885 0.025 1.00 95.38 85 SER A C 1
ATOM 706 O O . SER A 1 85 ? -2.657 8.104 0.034 1.00 95.38 85 SER A O 1
ATOM 708 N N . TYR A 1 86 ? -2.138 6.074 -0.783 1.00 95.38 86 TYR A N 1
ATOM 709 C CA . TYR A 1 86 ? -1.073 6.516 -1.689 1.00 95.38 86 TYR A CA 1
ATOM 710 C C . TYR A 1 86 ? -1.300 6.005 -3.112 1.00 95.38 86 TYR A C 1
ATOM 712 O O . TYR A 1 86 ? -1.852 4.925 -3.316 1.00 95.38 86 TYR A O 1
ATOM 720 N N . SER A 1 87 ? -0.828 6.753 -4.110 1.00 94.50 87 SER A N 1
ATOM 721 C CA . SER A 1 87 ? -0.609 6.204 -5.450 1.00 94.50 87 SER A CA 1
ATOM 722 C C . SER A 1 87 ? 0.823 5.679 -5.555 1.00 94.50 87 SER A C 1
ATOM 724 O O . SER A 1 87 ? 1.701 6.079 -4.789 1.00 94.50 87 SER A O 1
ATOM 726 N N . ILE A 1 88 ? 1.080 4.807 -6.530 1.00 94.56 88 ILE A N 1
ATOM 727 C CA . ILE A 1 88 ? 2.418 4.255 -6.821 1.00 94.56 88 ILE A CA 1
ATOM 728 C C . ILE A 1 88 ? 3.472 5.373 -6.964 1.00 94.56 88 ILE A C 1
ATOM 730 O O . ILE A 1 88 ? 4.613 5.240 -6.515 1.00 94.56 88 ILE A O 1
ATOM 734 N N . TYR A 1 89 ? 3.062 6.501 -7.549 1.00 92.38 89 TYR A N 1
ATOM 735 C CA . TYR A 1 89 ? 3.894 7.678 -7.792 1.00 92.38 89 TYR A CA 1
ATOM 736 C C . TYR A 1 89 ? 4.049 8.568 -6.550 1.00 92.38 89 TYR A C 1
ATOM 738 O O . TYR A 1 89 ? 5.152 9.048 -6.289 1.00 92.38 89 TYR A O 1
ATOM 746 N N . SER A 1 90 ? 2.984 8.746 -5.754 1.00 92.88 90 SER A N 1
ATOM 747 C CA . SER A 1 90 ? 2.995 9.591 -4.548 1.00 92.88 90 SER A CA 1
ATOM 748 C C . SER A 1 90 ? 3.441 8.877 -3.268 1.00 92.88 90 SER A C 1
ATOM 750 O O . SER A 1 90 ? 3.487 9.506 -2.208 1.00 92.88 90 SER A O 1
ATOM 752 N N . LEU A 1 91 ? 3.800 7.588 -3.342 1.00 94.00 91 LEU A N 1
ATOM 753 C CA . LEU A 1 91 ? 4.409 6.862 -2.230 1.00 94.00 91 LEU A CA 1
ATOM 754 C C . LEU A 1 91 ? 5.713 7.568 -1.796 1.00 94.00 91 LEU A C 1
ATOM 756 O O . LEU A 1 91 ? 6.643 7.682 -2.607 1.00 94.00 91 LEU A O 1
ATOM 760 N N . PRO A 1 92 ? 5.825 8.026 -0.536 1.00 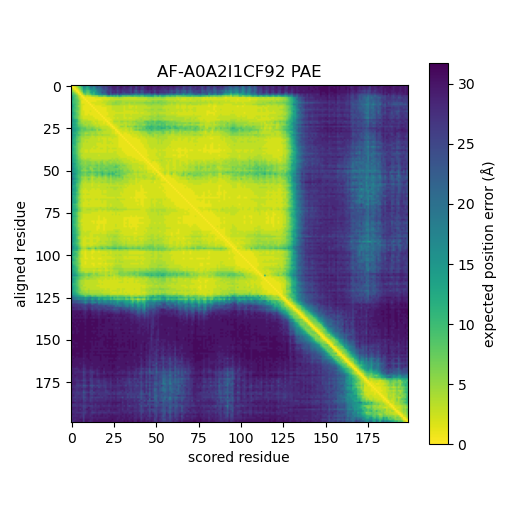92.38 92 PRO A N 1
ATOM 761 C CA . PRO A 1 92 ? 7.033 8.679 -0.053 1.00 92.38 92 PRO A CA 1
ATOM 762 C C . PRO A 1 92 ? 8.215 7.702 -0.015 1.00 92.38 92 PRO A C 1
ATOM 764 O O . PRO A 1 92 ? 8.058 6.480 0.046 1.00 92.38 92 PRO A O 1
ATOM 767 N N . LYS A 1 93 ? 9.438 8.239 -0.048 1.00 91.62 93 LYS A N 1
ATOM 768 C CA . LYS A 1 93 ? 10.645 7.427 0.126 1.00 91.62 93 LYS A CA 1
ATOM 769 C C . LYS A 1 93 ? 10.733 6.987 1.589 1.00 91.62 93 LYS A C 1
ATOM 771 O O . LYS A 1 93 ? 11.128 7.773 2.440 1.00 91.62 93 LYS A O 1
ATOM 776 N N . ILE A 1 94 ? 10.372 5.733 1.851 1.00 92.25 94 ILE A N 1
ATOM 777 C CA . ILE A 1 94 ? 10.477 5.122 3.178 1.00 92.25 94 ILE A CA 1
ATOM 778 C C . ILE A 1 94 ? 11.945 5.168 3.648 1.00 92.25 94 ILE A C 1
ATOM 780 O O . ILE A 1 94 ? 12.815 4.678 2.918 1.00 92.25 94 ILE A O 1
ATOM 784 N N . PRO A 1 95 ? 12.249 5.762 4.817 1.00 89.38 95 PRO A N 1
ATOM 785 C CA . PRO A 1 95 ? 13.597 5.753 5.373 1.00 89.38 95 PRO A CA 1
ATOM 786 C C . PRO A 1 95 ? 13.965 4.353 5.895 1.00 89.38 95 PRO A C 1
ATOM 788 O O . PRO A 1 95 ? 13.076 3.587 6.282 1.00 89.38 95 PRO A O 1
ATOM 791 N N . PRO A 1 96 ? 15.262 3.999 5.945 1.00 86.06 96 PRO A N 1
ATOM 792 C CA . PRO A 1 96 ? 15.706 2.818 6.679 1.00 86.06 96 PRO A CA 1
ATOM 793 C C . PRO A 1 96 ? 15.391 2.971 8.177 1.00 86.06 96 PRO A C 1
ATOM 795 O O . PRO A 1 96 ? 15.338 4.086 8.696 1.00 86.06 96 PRO A O 1
ATOM 798 N N . GLY A 1 97 ? 15.203 1.849 8.876 1.00 88.56 97 GLY A N 1
ATOM 799 C CA . GLY A 1 97 ? 14.928 1.825 10.316 1.00 88.56 97 GLY A CA 1
ATOM 800 C C . GLY A 1 97 ? 13.513 1.334 10.662 1.00 88.56 97 GLY A C 1
ATOM 801 O O . GLY A 1 97 ? 12.993 0.443 9.986 1.00 88.56 97 GLY A O 1
ATOM 802 N N . PRO A 1 98 ? 12.877 1.863 11.726 1.00 91.94 98 PRO A N 1
ATOM 803 C CA . PRO A 1 98 ? 11.756 1.206 12.405 1.00 91.94 98 PRO A CA 1
ATOM 804 C C . PRO A 1 98 ? 10.404 1.287 11.678 1.00 91.94 98 PRO A C 1
ATOM 806 O O . PRO A 1 98 ? 9.432 0.722 12.172 1.00 91.94 98 PRO A O 1
ATOM 809 N N . PHE A 1 99 ? 10.317 1.929 10.507 1.00 93.75 99 PHE A N 1
ATOM 810 C CA . PHE A 1 99 ? 9.054 2.225 9.816 1.00 93.75 99 PHE A CA 1
ATOM 811 C C . PHE A 1 99 ? 8.085 1.030 9.723 1.00 93.75 99 PHE A C 1
ATOM 813 O O . PHE A 1 99 ? 6.925 1.145 10.105 1.00 93.75 99 PHE A O 1
ATOM 820 N N . TYR A 1 100 ? 8.544 -0.136 9.252 1.00 93.75 100 TYR A N 1
ATOM 821 C CA . TYR A 1 100 ? 7.669 -1.310 9.096 1.00 93.75 100 TYR A CA 1
ATOM 822 C C . TYR A 1 100 ? 7.279 -1.972 10.427 1.00 93.75 100 TYR A C 1
ATOM 824 O O . TYR A 1 100 ? 6.305 -2.725 10.456 1.00 93.75 100 TYR A O 1
ATOM 832 N N . LYS A 1 101 ? 8.026 -1.710 11.509 1.00 92.69 101 LYS A N 1
ATOM 833 C CA . LYS A 1 101 ? 7.681 -2.121 12.875 1.00 92.69 101 LYS A CA 1
ATOM 834 C C . LYS A 1 101 ? 6.590 -1.195 13.424 1.00 92.69 101 LYS A C 1
ATOM 836 O O . LYS A 1 101 ? 5.513 -1.688 13.737 1.00 92.69 101 LYS A O 1
ATOM 841 N N . GLN A 1 102 ? 6.803 0.122 13.364 1.00 94.44 102 GLN A N 1
ATOM 842 C CA . GLN A 1 102 ? 5.818 1.138 13.768 1.00 94.44 102 GLN A CA 1
ATOM 843 C C . GLN A 1 102 ? 4.488 0.994 13.015 1.00 94.44 102 GLN A C 1
ATOM 845 O O . GLN A 1 102 ? 3.422 1.008 13.620 1.00 94.44 102 GLN A O 1
ATOM 850 N N . LEU A 1 103 ? 4.543 0.772 11.696 1.00 94.94 103 LEU A N 1
ATOM 851 C CA . LEU A 1 103 ? 3.364 0.523 10.862 1.00 94.94 103 LEU A CA 1
ATOM 852 C C . LEU A 1 103 ? 2.591 -0.732 11.311 1.00 94.94 103 LEU A C 1
ATOM 854 O O . LEU A 1 103 ? 1.362 -0.726 11.290 1.00 94.94 103 LEU A O 1
ATOM 858 N N . LYS A 1 104 ? 3.292 -1.802 11.720 1.00 94.38 104 LYS A N 1
ATOM 859 C CA . LYS A 1 104 ? 2.671 -3.033 12.238 1.00 94.38 104 LYS A CA 1
ATOM 860 C C . LYS A 1 104 ? 2.053 -2.809 13.622 1.00 94.38 104 LYS A C 1
ATOM 862 O O . LYS A 1 104 ? 0.952 -3.288 13.863 1.00 94.38 104 LYS A O 1
ATOM 867 N N . GLU A 1 105 ? 2.748 -2.099 14.505 1.00 94.38 105 GLU A N 1
ATOM 868 C CA . GLU A 1 105 ? 2.306 -1.792 15.873 1.00 94.38 105 GLU A CA 1
ATOM 869 C C . GLU A 1 105 ? 1.066 -0.891 15.867 1.00 94.38 105 GLU A C 1
ATOM 871 O O . GLU A 1 105 ? 0.053 -1.234 16.473 1.00 94.38 105 GLU A O 1
ATOM 876 N N . TRP A 1 106 ? 1.088 0.190 15.083 1.00 95.25 106 TRP A N 1
ATOM 877 C CA . TRP A 1 106 ? -0.082 1.042 14.866 1.00 95.25 106 TRP A CA 1
ATOM 878 C C . TRP A 1 106 ? -1.254 0.262 14.256 1.00 95.25 106 TRP A C 1
ATOM 880 O O . TRP A 1 106 ? -2.377 0.367 14.750 1.00 95.25 106 TRP A O 1
ATOM 890 N N . TRP A 1 107 ? -1.004 -0.585 13.248 1.00 95.25 107 TRP A N 1
ATOM 891 C CA . TRP A 1 107 ? -2.056 -1.417 12.657 1.00 95.25 107 TRP A CA 1
ATOM 892 C C . TRP A 1 107 ? -2.661 -2.411 13.660 1.00 95.25 107 TRP A C 1
ATOM 894 O O . TRP A 1 107 ? -3.864 -2.650 13.622 1.00 95.25 107 TRP A O 1
ATOM 904 N N . ALA A 1 108 ? -1.863 -2.954 14.585 1.00 94.06 108 ALA A N 1
ATOM 905 C CA . ALA A 1 108 ? -2.350 -3.836 15.647 1.00 94.06 108 ALA A CA 1
ATOM 906 C C . ALA A 1 108 ? -3.205 -3.104 16.701 1.00 94.06 108 ALA A C 1
ATOM 908 O O . ALA A 1 108 ? -4.058 -3.733 17.318 1.00 94.06 108 ALA A O 1
ATOM 909 N N . SER A 1 109 ? -3.010 -1.792 16.885 1.00 93.81 109 SER A N 1
ATOM 910 C CA . SER A 1 109 ? -3.846 -0.954 17.763 1.00 93.81 109 SER A CA 1
ATOM 911 C C . SER A 1 109 ? -5.134 -0.428 17.105 1.00 93.81 109 SER A C 1
ATOM 913 O O . SER A 1 109 ? -5.990 0.130 17.788 1.00 93.81 109 SER A O 1
ATOM 915 N N . CYS A 1 110 ? -5.295 -0.594 15.787 1.00 91.94 110 CYS A N 1
ATOM 916 C CA . CYS A 1 110 ? -6.484 -0.139 15.065 1.00 91.94 110 CYS A CA 1
ATOM 917 C C . CYS A 1 110 ? -7.685 -1.085 15.289 1.00 91.94 110 CYS A C 1
ATOM 919 O O . CYS A 1 110 ? -7.522 -2.307 15.238 1.00 91.94 110 CYS 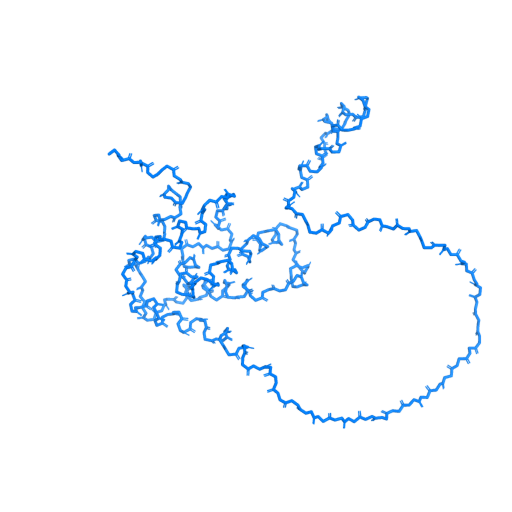A O 1
ATOM 921 N N . PRO A 1 111 ? -8.914 -0.561 15.471 1.00 89.69 111 PRO A N 1
ATOM 922 C CA . PRO A 1 111 ? -10.101 -1.391 15.665 1.00 89.69 111 PRO A CA 1
ATOM 923 C C . PRO A 1 111 ? -10.462 -2.187 14.390 1.00 89.69 111 PRO A C 1
ATOM 925 O O . PRO A 1 111 ? -10.211 -1.723 13.275 1.00 89.69 111 PRO A O 1
ATOM 928 N N . PRO A 1 112 ? -11.102 -3.368 14.492 1.00 87.38 112 PRO A N 1
ATOM 929 C CA . PRO A 1 112 ? -11.488 -4.153 13.319 1.00 87.38 112 PRO A CA 1
ATOM 930 C C . PRO A 1 112 ? -12.524 -3.442 12.430 1.00 87.38 112 PRO A C 1
ATOM 932 O O . PRO A 1 112 ? -13.695 -3.315 12.785 1.00 87.38 112 PRO A O 1
ATOM 935 N N . GLN A 1 113 ? -12.125 -3.036 11.222 1.00 89.56 113 GLN A N 1
ATOM 936 C CA . GLN A 1 113 ? -13.021 -2.376 10.268 1.00 89.56 113 GLN A CA 1
ATOM 937 C C . GLN A 1 113 ? -13.655 -3.371 9.276 1.00 89.56 113 GLN A C 1
ATOM 939 O O . GLN A 1 113 ? -12.980 -3.917 8.398 1.00 89.56 113 GLN A O 1
ATOM 944 N N . LYS A 1 114 ? -14.978 -3.576 9.384 1.00 90.88 114 LYS A N 1
ATOM 945 C CA . LYS A 1 114 ? -15.744 -4.509 8.529 1.00 90.88 114 LYS A CA 1
ATOM 946 C C . LYS A 1 114 ? -15.728 -4.121 7.042 1.00 90.88 114 LYS A C 1
ATOM 948 O O . LYS A 1 114 ? -15.475 -4.981 6.204 1.00 90.88 114 LYS A O 1
ATOM 953 N N . SER A 1 115 ? -15.927 -2.840 6.707 1.00 91.75 115 SER A N 1
ATOM 954 C CA . SER A 1 115 ? -15.926 -2.357 5.311 1.00 91.75 115 SER A CA 1
ATOM 955 C C . SER A 1 115 ? -14.589 -2.610 4.607 1.00 91.75 115 SER A C 1
ATOM 957 O O . SER A 1 115 ? -14.562 -3.125 3.491 1.00 91.75 115 SER A O 1
ATOM 959 N N . LEU A 1 116 ? -13.475 -2.325 5.286 1.00 93.00 116 LEU A N 1
ATOM 960 C CA . LEU A 1 116 ? -12.128 -2.614 4.799 1.00 93.00 116 LEU A CA 1
ATOM 961 C C . LEU A 1 116 ? -11.886 -4.119 4.632 1.00 93.00 116 LEU A C 1
ATOM 963 O O . LEU A 1 116 ? -11.257 -4.516 3.656 1.00 93.00 116 LEU A O 1
ATOM 967 N N . ALA A 1 117 ? -12.389 -4.968 5.535 1.00 92.38 117 ALA A N 1
ATOM 968 C CA . ALA A 1 117 ? -12.260 -6.419 5.399 1.00 92.38 117 ALA A CA 1
ATOM 969 C C . ALA A 1 117 ? -12.975 -6.950 4.141 1.00 92.38 117 ALA A C 1
ATOM 971 O O . ALA A 1 117 ? -12.346 -7.657 3.356 1.00 92.38 117 ALA A O 1
ATOM 972 N N . LEU A 1 118 ? -14.229 -6.543 3.911 1.00 93.44 118 LEU A N 1
ATOM 973 C CA . LEU A 1 118 ? -14.998 -6.913 2.715 1.00 93.44 118 LEU A CA 1
ATOM 974 C C . LEU A 1 118 ? -14.331 -6.394 1.435 1.00 93.44 118 LEU A C 1
ATOM 976 O O . LEU A 1 118 ? -14.098 -7.155 0.502 1.00 93.44 118 LEU A O 1
ATOM 980 N N . ALA A 1 119 ? -13.920 -5.122 1.417 1.00 92.81 119 ALA A N 1
ATOM 981 C CA . ALA A 1 119 ? -13.187 -4.548 0.291 1.00 92.81 119 ALA A CA 1
ATOM 982 C C . ALA A 1 119 ? -11.846 -5.263 0.020 1.00 92.81 119 ALA A C 1
ATOM 984 O O . ALA A 1 119 ? -11.465 -5.430 -1.137 1.00 92.81 119 ALA A O 1
ATOM 985 N N . THR A 1 120 ? -11.147 -5.724 1.066 1.00 93.69 120 THR A N 1
ATOM 986 C CA . THR A 1 120 ? -9.908 -6.512 0.927 1.00 93.69 120 THR A CA 1
ATOM 987 C C . THR A 1 120 ? -10.192 -7.852 0.267 1.00 93.69 120 THR A C 1
ATOM 989 O O . THR A 1 120 ? -9.470 -8.230 -0.649 1.00 93.69 120 THR A O 1
ATOM 992 N N . GLN A 1 121 ? -11.247 -8.549 0.696 1.00 92.31 121 GLN A N 1
ATOM 993 C CA . GLN A 1 121 ? -11.650 -9.818 0.094 1.00 92.31 121 GLN A CA 1
ATOM 994 C C . GLN A 1 121 ? -11.994 -9.642 -1.389 1.00 92.31 121 GLN A C 1
ATOM 996 O O . GLN A 1 121 ? -11.529 -10.431 -2.199 1.00 92.31 121 GLN A O 1
ATOM 1001 N N . THR A 1 122 ? -12.723 -8.582 -1.760 1.00 91.69 122 THR A N 1
ATOM 1002 C CA . THR A 1 122 ? -13.071 -8.297 -3.163 1.00 91.69 122 THR A CA 1
ATOM 1003 C C . THR A 1 122 ? -11.853 -7.963 -4.031 1.00 91.69 122 THR A C 1
ATOM 1005 O O . THR A 1 122 ? -11.755 -8.446 -5.152 1.00 91.69 122 THR A O 1
ATOM 1008 N N . ILE A 1 123 ? -10.927 -7.124 -3.550 1.00 92.00 123 ILE A N 1
ATOM 1009 C CA . ILE A 1 123 ? -9.789 -6.641 -4.358 1.00 92.00 123 ILE A CA 1
ATOM 1010 C C . ILE A 1 123 ? -8.631 -7.647 -4.413 1.00 92.00 123 ILE A C 1
ATOM 1012 O O . ILE A 1 123 ? -7.946 -7.730 -5.429 1.00 92.00 123 ILE A O 1
ATOM 1016 N N . CYS A 1 124 ? -8.392 -8.396 -3.336 1.00 88.75 124 CYS A N 1
ATOM 1017 C CA . CYS A 1 124 ? -7.273 -9.338 -3.234 1.00 88.75 124 CYS A CA 1
ATOM 1018 C C . CYS A 1 124 ? -7.679 -10.798 -3.501 1.00 88.75 124 CYS A C 1
ATOM 1020 O O . CYS A 1 124 ? -6.857 -11.687 -3.286 1.00 88.75 124 CYS A O 1
ATOM 1022 N N . HIS A 1 125 ? -8.913 -11.054 -3.953 1.00 84.88 125 HIS A N 1
ATOM 1023 C CA . HIS A 1 125 ? -9.426 -12.400 -4.234 1.00 84.88 125 HIS A CA 1
ATOM 1024 C C . HIS A 1 125 ? -8.465 -13.208 -5.123 1.00 84.88 125 HIS A C 1
ATOM 1026 O O . HIS A 1 125 ? -7.985 -14.275 -4.736 1.00 84.88 125 HIS A O 1
ATOM 1032 N N . ASP A 1 126 ? -8.087 -12.624 -6.260 1.00 72.06 126 ASP A N 1
ATOM 1033 C CA . ASP A 1 126 ? -7.294 -13.281 -7.304 1.00 72.06 126 ASP A CA 1
ATOM 1034 C C . ASP A 1 126 ? -5.853 -13.588 -6.855 1.00 72.06 126 ASP A C 1
ATOM 1036 O O . ASP A 1 126 ? -5.241 -14.557 -7.306 1.00 72.06 126 ASP A O 1
ATOM 1040 N N . LEU A 1 127 ? -5.321 -12.814 -5.897 1.00 68.62 127 LEU A N 1
ATOM 1041 C CA . LEU A 1 127 ? -4.020 -13.079 -5.270 1.00 68.62 127 LEU A CA 1
ATOM 1042 C C . LEU A 1 127 ? -4.053 -14.325 -4.377 1.00 68.62 127 LEU A C 1
ATOM 1044 O O . LEU A 1 127 ? -3.037 -15.003 -4.240 1.00 68.62 127 LEU A O 1
ATOM 1048 N N . SER A 1 128 ? -5.197 -14.626 -3.757 1.00 58.94 128 SER A N 1
ATOM 1049 C CA . SER A 1 128 ? -5.343 -15.801 -2.894 1.00 58.94 128 SER A CA 1
ATOM 1050 C C . SER A 1 128 ? -5.470 -17.092 -3.706 1.00 58.94 128 SER A C 1
ATOM 1052 O O . SER A 1 128 ? -5.010 -18.141 -3.261 1.00 58.94 128 SER A O 1
ATOM 1054 N N . SER A 1 129 ? -6.061 -17.025 -4.903 1.00 52.38 129 SER A N 1
ATOM 1055 C CA . SER A 1 129 ? -6.279 -18.188 -5.772 1.00 52.38 129 SER A CA 1
ATOM 1056 C C . SER A 1 129 ? -5.001 -18.729 -6.424 1.00 52.38 129 SER A C 1
ATOM 1058 O O . SER A 1 129 ? -4.961 -19.901 -6.796 1.00 52.38 129 SER A O 1
ATOM 1060 N N . HIS A 1 130 ? -3.944 -17.918 -6.546 1.00 46.50 130 HIS A N 1
ATOM 1061 C CA . HIS A 1 130 ? -2.693 -18.334 -7.191 1.00 46.50 130 HIS A CA 1
ATOM 1062 C C . HIS A 1 130 ? -1.780 -19.219 -6.326 1.00 46.50 130 HIS A C 1
ATOM 1064 O O . HIS A 1 130 ? -0.952 -19.937 -6.882 1.00 46.50 130 HIS A O 1
ATOM 1070 N N . ASN A 1 131 ? -1.939 -19.224 -4.998 1.00 38.81 131 ASN A N 1
ATOM 1071 C CA . ASN A 1 131 ? -1.095 -20.032 -4.105 1.00 38.81 131 ASN A CA 1
ATOM 1072 C C . ASN A 1 131 ? -1.517 -21.511 -4.015 1.00 38.81 131 ASN A C 1
ATOM 1074 O O . ASN A 1 131 ? -0.730 -22.330 -3.557 1.00 38.81 131 ASN A O 1
ATOM 1078 N N . ASN A 1 132 ? -2.721 -21.863 -4.482 1.00 36.50 132 ASN A N 1
ATOM 1079 C CA . ASN A 1 132 ? -3.273 -23.224 -4.395 1.00 36.50 132 ASN A CA 1
ATOM 1080 C C . ASN A 1 132 ? -3.155 -24.012 -5.718 1.00 36.50 132 ASN A C 1
ATOM 1082 O O . ASN A 1 132 ? -3.858 -24.998 -5.918 1.00 36.50 132 ASN A O 1
ATOM 1086 N N . LYS A 1 133 ? -2.294 -23.566 -6.644 1.00 41.00 133 LYS A N 1
ATOM 1087 C CA . LYS A 1 133 ? -1.944 -24.288 -7.882 1.00 41.00 133 LYS A CA 1
ATOM 1088 C C . LYS A 1 133 ? -0.456 -24.643 -7.914 1.00 41.00 133 LYS A C 1
ATOM 1090 O O . LYS A 1 133 ? 0.268 -24.285 -8.837 1.00 41.00 133 LYS A O 1
ATOM 1095 N N . SER A 1 134 ? -0.031 -25.371 -6.889 1.00 45.12 134 SER A N 1
ATOM 1096 C CA . SER A 1 134 ? 1.151 -26.231 -6.920 1.00 45.12 134 SER A CA 1
ATOM 1097 C C . SER A 1 134 ? 0.700 -27.627 -6.498 1.00 45.12 134 SER A C 1
ATOM 1099 O O . SER A 1 134 ? -0.182 -27.729 -5.653 1.00 45.12 134 SER A O 1
ATOM 1101 N N . GLU A 1 135 ? 1.305 -28.659 -7.090 1.00 40.75 135 GLU A N 1
ATOM 1102 C CA . GLU A 1 135 ? 1.074 -30.087 -6.799 1.00 40.75 135 GLU A CA 1
ATOM 1103 C C . GLU A 1 135 ? -0.300 -30.645 -7.230 1.00 40.75 135 GLU A C 1
ATOM 1105 O O . GLU A 1 135 ? -1.269 -30.658 -6.478 1.00 40.75 135 GLU A O 1
ATOM 1110 N N . ASN A 1 136 ? -0.362 -31.159 -8.472 1.00 34.59 136 ASN A N 1
ATOM 1111 C CA . ASN A 1 136 ? -0.624 -32.592 -8.720 1.00 34.59 136 ASN A CA 1
ATOM 1112 C C . ASN A 1 136 ? -0.529 -32.991 -10.215 1.00 34.59 136 ASN A C 1
ATOM 1114 O O . ASN A 1 136 ? -1.538 -33.218 -10.870 1.00 34.59 136 ASN A O 1
ATOM 1118 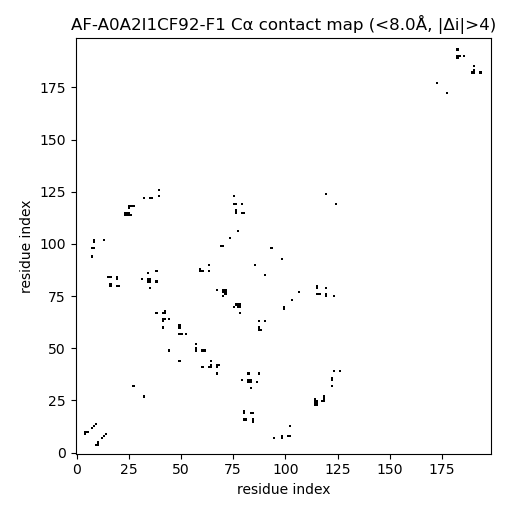N N . SER A 1 137 ? 0.717 -33.175 -10.681 1.00 34.62 137 SER A N 1
ATOM 1119 C CA . SER A 1 137 ? 1.167 -34.343 -11.478 1.00 34.62 137 SER A CA 1
ATOM 1120 C C . SER A 1 137 ? 0.529 -34.625 -12.878 1.00 34.62 137 SER A C 1
ATOM 1122 O O . SER A 1 137 ? -0.220 -33.785 -13.371 1.00 34.62 137 SER A O 1
ATOM 1124 N N . PRO A 1 138 ? 0.978 -35.641 -13.664 1.00 48.56 138 PRO A N 1
ATOM 1125 C CA . PRO A 1 138 ? 1.537 -35.325 -14.988 1.00 48.56 138 PRO A CA 1
ATOM 1126 C C . PRO A 1 138 ? 0.963 -36.140 -16.164 1.00 48.56 138 PRO A C 1
ATOM 1128 O O . PRO A 1 138 ? 0.425 -37.228 -15.976 1.00 48.56 138 PRO A O 1
ATOM 1131 N N . THR A 1 139 ? 1.252 -35.711 -17.399 1.00 28.62 139 THR A N 1
ATOM 1132 C CA . THR A 1 139 ? 1.298 -36.644 -18.540 1.00 28.62 139 THR A CA 1
ATOM 1133 C C . THR A 1 139 ? 2.446 -36.313 -19.486 1.00 28.62 139 THR A C 1
ATOM 1135 O O . THR A 1 139 ? 2.589 -35.192 -19.969 1.00 28.62 139 THR A O 1
ATOM 1138 N N . SER A 1 140 ? 3.272 -37.321 -19.737 1.00 33.62 140 SER A N 1
ATOM 1139 C CA . SER A 1 140 ? 4.372 -37.334 -20.695 1.00 33.62 140 SER A CA 1
ATOM 1140 C C . SER A 1 140 ? 3.900 -37.591 -22.127 1.00 33.62 140 SER A C 1
ATOM 1142 O O . SER A 1 140 ? 3.113 -38.511 -22.340 1.00 33.62 140 SER A O 1
ATOM 1144 N N . THR A 1 141 ? 4.532 -36.941 -23.103 1.00 30.09 141 THR A N 1
ATOM 1145 C CA . THR A 1 141 ? 4.735 -37.524 -24.442 1.00 30.09 141 THR A CA 1
ATOM 1146 C C . THR A 1 141 ? 6.120 -37.145 -24.956 1.00 30.09 141 THR A C 1
ATOM 1148 O O . THR A 1 141 ? 6.485 -35.972 -24.982 1.00 30.09 141 THR A O 1
ATOM 1151 N N . SER A 1 142 ? 6.899 -38.171 -25.292 1.00 31.86 142 SER A N 1
ATOM 1152 C CA . SER A 1 142 ? 8.197 -38.121 -25.974 1.00 31.86 142 SER A CA 1
ATOM 1153 C C . SER A 1 142 ? 8.003 -38.056 -27.504 1.00 31.86 142 SER A C 1
ATOM 1155 O O . SER A 1 142 ? 6.887 -37.794 -27.943 1.00 31.86 142 SER A O 1
ATOM 1157 N N . VAL A 1 143 ? 9.060 -38.365 -28.283 1.00 31.22 143 VAL A N 1
ATOM 1158 C CA . VAL A 1 143 ? 9.125 -38.427 -29.770 1.00 31.22 143 VAL A CA 1
ATOM 1159 C C . VAL A 1 143 ? 9.393 -37.050 -30.423 1.00 31.22 143 VAL A C 1
ATOM 1161 O O . VAL A 1 143 ? 8.681 -36.093 -30.153 1.00 31.22 143 VAL A O 1
ATOM 1164 N N . GLU A 1 144 ? 10.416 -36.837 -31.266 1.00 28.05 144 GLU A N 1
ATOM 1165 C CA . GLU A 1 144 ? 11.592 -37.662 -31.607 1.00 28.05 144 GLU A CA 1
ATOM 1166 C C . GLU A 1 144 ? 12.784 -36.803 -32.083 1.00 28.05 144 GLU A C 1
ATOM 1168 O O . GLU A 1 144 ? 12.692 -35.586 -32.238 1.00 28.05 144 GLU A O 1
ATOM 1173 N N . LYS A 1 145 ? 13.927 -37.459 -32.303 1.00 26.86 145 LYS A N 1
ATOM 1174 C CA . LYS A 1 145 ? 15.217 -36.881 -32.705 1.00 26.86 145 LYS A CA 1
ATOM 1175 C C . LYS A 1 145 ? 15.455 -37.119 -34.199 1.00 26.86 145 LYS A C 1
ATOM 1177 O O . LYS A 1 145 ? 15.387 -38.263 -34.630 1.00 26.86 145 LYS A O 1
ATOM 1182 N N . SER A 1 146 ? 15.879 -36.101 -34.950 1.00 28.97 146 SER A N 1
ATOM 1183 C CA . SER A 1 146 ? 16.589 -36.320 -36.219 1.00 28.97 146 SER A CA 1
ATOM 1184 C C . SER A 1 146 ? 17.709 -35.299 -36.417 1.00 28.97 146 SER A C 1
ATOM 1186 O O . SER A 1 146 ? 17.554 -34.115 -36.124 1.00 28.97 146 SER A O 1
ATOM 1188 N N . SER A 1 147 ? 18.867 -35.794 -36.842 1.00 32.25 147 SER A N 1
ATOM 1189 C CA . SER A 1 147 ? 20.092 -35.036 -37.101 1.00 32.25 147 SER A CA 1
ATOM 1190 C C . SER A 1 147 ? 20.133 -34.493 -38.531 1.00 32.25 147 SER A C 1
ATOM 1192 O O . SER A 1 147 ? 19.467 -35.036 -39.406 1.00 32.25 147 SER A O 1
ATOM 1194 N N . ASN A 1 148 ? 20.970 -33.477 -38.785 1.00 31.22 148 ASN A N 1
ATOM 1195 C CA . ASN A 1 148 ? 22.128 -33.562 -39.700 1.00 31.22 148 ASN A CA 1
ATOM 1196 C C . ASN A 1 148 ? 22.903 -32.220 -39.759 1.00 31.22 148 ASN A C 1
ATOM 1198 O O . ASN A 1 148 ? 22.320 -31.144 -39.681 1.00 31.22 148 ASN A O 1
ATOM 1202 N N . LEU A 1 149 ? 24.233 -32.317 -39.852 1.00 31.86 149 LEU A N 1
ATOM 1203 C CA . LEU A 1 149 ? 25.282 -31.273 -39.870 1.00 31.86 149 LEU A CA 1
ATOM 1204 C C . LEU A 1 149 ? 26.552 -31.924 -40.479 1.00 31.86 149 LEU A C 1
ATOM 1206 O O . LEU A 1 149 ? 26.610 -33.158 -40.472 1.00 31.86 149 LEU A O 1
ATOM 1210 N N . PRO A 1 150 ? 27.644 -31.197 -40.806 1.00 53.91 150 PRO A N 1
ATOM 1211 C CA . PRO A 1 150 ? 27.813 -29.820 -41.298 1.00 53.91 150 PRO A CA 1
ATOM 1212 C C . PRO A 1 150 ? 28.578 -29.912 -42.664 1.00 53.91 150 PRO A C 1
ATOM 1214 O O . PRO A 1 150 ? 28.071 -30.702 -43.462 1.00 53.91 150 PRO A O 1
ATOM 1217 N N . PRO A 1 151 ? 29.729 -29.264 -43.027 1.00 45.53 151 PRO A N 1
ATOM 1218 C CA . PRO A 1 151 ? 30.676 -28.307 -42.388 1.00 45.53 151 PRO A CA 1
ATOM 1219 C C . PRO A 1 151 ? 30.534 -26.870 -42.991 1.00 45.53 151 PRO A C 1
ATOM 1221 O O . PRO A 1 151 ? 29.616 -26.653 -43.773 1.00 45.53 151 PRO A O 1
ATOM 1224 N N . GLU A 1 152 ? 31.328 -25.819 -42.720 1.00 29.91 152 GLU A N 1
ATOM 1225 C CA . GLU A 1 152 ? 32.377 -25.506 -41.718 1.00 29.91 152 GLU A CA 1
ATOM 1226 C C . GLU A 1 152 ? 32.441 -23.970 -41.469 1.00 29.91 152 GLU A C 1
ATOM 1228 O O . GLU A 1 152 ? 31.747 -23.231 -42.167 1.00 29.91 152 GLU A O 1
ATOM 1233 N N . ALA A 1 153 ? 33.294 -23.502 -40.534 1.00 29.59 153 ALA A N 1
ATOM 1234 C CA . ALA A 1 153 ? 34.210 -22.344 -40.680 1.00 29.59 153 ALA A CA 1
ATOM 1235 C C . ALA A 1 153 ? 34.823 -21.886 -39.330 1.00 29.59 153 ALA A C 1
ATOM 1237 O O . ALA A 1 153 ? 34.191 -21.176 -38.549 1.00 29.59 153 ALA A O 1
ATOM 1238 N N . THR A 1 154 ? 36.101 -22.205 -39.136 1.00 31.38 154 THR A N 1
ATOM 1239 C CA . THR A 1 154 ? 37.155 -21.387 -38.500 1.00 31.38 154 THR A CA 1
ATOM 1240 C C . THR A 1 154 ? 36.946 -20.881 -37.062 1.00 31.38 154 THR A C 1
ATOM 1242 O O . THR A 1 154 ? 36.339 -19.850 -36.772 1.00 31.38 154 THR A O 1
ATOM 1245 N N . SER A 1 155 ? 37.655 -21.569 -36.174 1.00 37.50 155 SER A N 1
ATOM 1246 C CA . SER A 1 155 ? 38.039 -21.211 -34.808 1.00 37.50 155 SER A CA 1
ATOM 1247 C C . SER A 1 155 ? 38.401 -19.740 -34.519 1.00 37.50 155 SER A C 1
ATOM 1249 O O . SER A 1 155 ? 39.179 -19.093 -35.223 1.00 37.50 155 SER A O 1
ATOM 1251 N N . ARG A 1 156 ? 38.009 -19.282 -33.321 1.00 31.73 156 ARG A N 1
ATOM 1252 C CA . ARG A 1 156 ? 38.900 -18.477 -32.469 1.00 31.73 156 ARG A CA 1
ATOM 1253 C C . ARG A 1 156 ? 38.586 -18.673 -30.988 1.00 31.73 156 ARG A C 1
ATOM 1255 O O . ARG A 1 156 ? 37.525 -18.289 -30.505 1.00 31.73 156 ARG A O 1
ATOM 1262 N N . GLU A 1 157 ? 39.529 -19.277 -30.277 1.00 36.72 157 GLU A N 1
ATOM 1263 C CA . GLU A 1 157 ? 39.480 -19.431 -28.827 1.00 36.72 157 GLU A CA 1
ATOM 1264 C C . GLU A 1 157 ? 39.629 -18.065 -28.147 1.00 36.72 157 GLU A C 1
ATOM 1266 O O . GLU A 1 157 ? 40.546 -17.306 -28.461 1.00 36.72 157 GLU A O 1
ATOM 1271 N N . PHE A 1 158 ? 38.775 -17.775 -27.166 1.00 36.09 158 PHE A N 1
ATOM 1272 C CA . PHE A 1 158 ? 39.060 -16.769 -26.148 1.00 36.09 158 PHE A CA 1
ATOM 1273 C C . PHE A 1 158 ? 38.740 -17.343 -24.770 1.00 36.09 158 PHE A C 1
ATOM 1275 O O . PHE A 1 158 ? 37.651 -17.857 -24.518 1.00 36.09 158 PHE A O 1
ATOM 1282 N N . LEU A 1 159 ? 39.743 -17.276 -23.895 1.00 34.69 159 LEU A N 1
ATOM 1283 C CA . LEU A 1 159 ? 39.731 -17.821 -22.540 1.00 34.69 159 LEU A CA 1
ATOM 1284 C C . LEU A 1 159 ? 38.610 -17.207 -21.677 1.00 34.69 159 LEU A C 1
ATOM 1286 O O . LEU A 1 159 ? 38.213 -16.061 -21.904 1.00 34.69 159 LEU A O 1
ATOM 1290 N N . PRO A 1 160 ? 38.127 -17.920 -20.641 1.00 31.80 160 PRO A N 1
ATOM 1291 C CA . PRO A 1 160 ? 37.081 -17.416 -19.760 1.00 31.80 160 PRO A CA 1
ATOM 1292 C C . PRO A 1 160 ? 37.615 -16.291 -18.863 1.00 31.80 160 PRO A C 1
ATOM 1294 O O . PRO A 1 160 ? 38.109 -16.523 -17.756 1.00 31.80 160 PRO A O 1
ATOM 1297 N N . THR A 1 161 ? 37.483 -15.045 -19.319 1.00 32.56 161 THR A N 1
ATOM 1298 C CA . THR A 1 161 ? 37.764 -13.866 -18.497 1.00 32.56 161 THR A CA 1
ATOM 1299 C C . THR A 1 161 ? 36.842 -13.880 -17.280 1.00 32.56 161 THR A C 1
ATOM 1301 O O . THR A 1 161 ? 35.626 -13.724 -17.404 1.00 32.56 161 THR A O 1
ATOM 1304 N N . LYS A 1 162 ? 37.420 -14.069 -16.085 1.00 31.41 162 LYS A N 1
ATOM 1305 C CA . LYS A 1 162 ? 36.715 -13.973 -14.799 1.00 31.41 162 LYS A CA 1
ATOM 1306 C C . LYS A 1 162 ? 36.065 -12.594 -14.662 1.00 31.41 162 LYS A C 1
ATOM 1308 O O . LYS A 1 162 ? 36.693 -11.661 -14.172 1.00 31.41 162 LYS A O 1
ATOM 1313 N N . ASN A 1 163 ? 34.790 -12.482 -15.023 1.00 36.00 163 ASN A N 1
ATOM 1314 C CA . ASN A 1 163 ? 33.954 -11.368 -14.598 1.00 36.00 163 ASN A CA 1
ATOM 1315 C C . ASN A 1 163 ? 33.676 -11.526 -13.094 1.00 36.00 163 ASN A C 1
ATOM 1317 O O . ASN A 1 163 ? 32.985 -12.478 -12.714 1.00 36.00 163 ASN A O 1
ATOM 1321 N N . PRO A 1 164 ? 34.158 -10.628 -12.214 1.00 39.47 164 PRO A N 1
ATOM 1322 C CA . PRO A 1 164 ? 33.641 -10.584 -10.859 1.00 39.47 164 PRO A CA 1
ATOM 1323 C C . PRO A 1 164 ? 32.177 -10.146 -10.942 1.00 39.47 164 PRO A C 1
ATOM 1325 O O . PRO A 1 164 ? 31.872 -9.029 -11.359 1.00 39.47 164 PRO A O 1
ATOM 1328 N N . ASN A 1 165 ? 31.259 -11.031 -10.546 1.00 39.97 165 ASN A N 1
ATOM 1329 C CA . ASN A 1 165 ? 29.844 -10.705 -10.383 1.00 39.97 165 ASN A CA 1
ATOM 1330 C C . ASN A 1 165 ? 29.684 -9.676 -9.249 1.00 39.97 165 ASN A C 1
ATOM 1332 O O . ASN A 1 165 ? 29.372 -10.025 -8.113 1.00 39.97 165 ASN A O 1
ATOM 1336 N N . LEU A 1 166 ? 29.886 -8.393 -9.566 1.00 43.81 166 LEU A N 1
ATOM 1337 C CA . LEU A 1 166 ? 29.895 -7.268 -8.621 1.00 43.81 166 LEU A CA 1
ATOM 1338 C C . LEU A 1 166 ? 28.504 -6.934 -8.036 1.00 43.81 166 LEU A C 1
ATOM 1340 O O . LEU A 1 166 ? 28.349 -5.966 -7.296 1.00 43.81 166 LEU A O 1
ATOM 1344 N N . PHE A 1 167 ? 27.480 -7.719 -8.382 1.00 49.25 167 PHE A N 1
ATOM 1345 C CA . PHE A 1 167 ? 26.079 -7.506 -8.017 1.00 49.25 167 PHE A CA 1
ATOM 1346 C C . PHE A 1 167 ? 25.472 -8.698 -7.258 1.00 49.25 167 PHE A C 1
ATOM 1348 O O . PHE A 1 167 ? 24.302 -9.038 -7.437 1.00 49.25 167 PHE A O 1
ATOM 1355 N N . SER A 1 168 ? 26.247 -9.323 -6.369 1.00 37.31 168 SER A N 1
ATOM 1356 C CA . SER A 1 168 ? 25.733 -10.282 -5.388 1.00 37.31 168 SER A CA 1
ATOM 1357 C C . SER A 1 168 ? 25.377 -9.593 -4.057 1.00 37.31 168 SER A C 1
ATOM 1359 O O . SER A 1 168 ? 26.227 -9.065 -3.352 1.00 37.31 168 SER A O 1
ATOM 1361 N N . LYS A 1 169 ? 24.079 -9.613 -3.714 1.00 42.59 169 LYS A N 1
ATOM 1362 C CA . LYS A 1 169 ? 23.506 -9.440 -2.357 1.00 42.59 169 LYS A CA 1
ATOM 1363 C C . LYS A 1 169 ? 24.188 -8.392 -1.440 1.00 42.59 169 LYS A C 1
ATOM 1365 O O . LYS A 1 169 ? 24.783 -8.744 -0.427 1.00 42.59 169 LYS A O 1
ATOM 1370 N N . GLY A 1 170 ? 23.982 -7.103 -1.721 1.00 46.88 170 GLY A N 1
ATOM 1371 C CA . GLY A 1 170 ? 24.335 -5.992 -0.821 1.00 46.88 170 GLY A CA 1
ATOM 1372 C C . GLY A 1 170 ? 23.232 -4.923 -0.735 1.00 46.88 170 GLY A C 1
ATOM 1373 O O . GLY A 1 170 ? 22.323 -4.920 -1.573 1.00 46.88 170 GLY A O 1
ATOM 1374 N N . PRO A 1 171 ? 23.265 -4.017 0.264 1.00 47.94 171 PRO A N 1
ATOM 1375 C CA . PRO A 1 171 ? 22.314 -2.911 0.354 1.00 47.94 171 PRO A CA 1
ATOM 1376 C C . PRO A 1 171 ? 22.430 -2.004 -0.879 1.00 47.94 171 PRO A C 1
ATOM 1378 O O . PRO A 1 171 ? 23.521 -1.735 -1.375 1.00 47.94 171 PRO A O 1
ATOM 1381 N N . TYR A 1 172 ? 21.286 -1.549 -1.392 1.00 52.12 172 TYR A N 1
ATOM 1382 C CA . TYR A 1 172 ? 21.179 -0.883 -2.693 1.00 52.12 172 TYR A CA 1
ATOM 1383 C C . TYR A 1 172 ? 21.827 0.517 -2.676 1.00 52.12 172 TYR A C 1
ATOM 1385 O O . TYR A 1 172 ? 21.162 1.527 -2.431 1.00 52.12 172 TYR A O 1
ATOM 1393 N N . PHE A 1 173 ? 23.131 0.592 -2.946 1.00 55.72 173 PHE A N 1
ATOM 1394 C CA . PHE A 1 173 ? 23.816 1.860 -3.183 1.00 55.72 173 PHE A CA 1
ATOM 1395 C C . PHE A 1 173 ? 23.275 2.504 -4.465 1.00 55.72 173 PHE A C 1
ATOM 1397 O O . PHE A 1 173 ? 23.147 1.858 -5.506 1.00 55.72 173 PHE A O 1
ATOM 1404 N N . SER A 1 174 ? 22.910 3.786 -4.399 1.00 62.72 174 SER A N 1
ATOM 1405 C CA . SER A 1 174 ? 22.417 4.498 -5.578 1.00 62.72 174 SER A CA 1
ATOM 1406 C C . SER A 1 174 ? 23.545 4.711 -6.589 1.00 62.72 174 SER A C 1
ATOM 1408 O O . SER A 1 174 ? 24.704 4.872 -6.207 1.00 62.72 174 SER A O 1
ATOM 1410 N N . PHE A 1 175 ? 23.209 4.799 -7.880 1.00 63.69 175 PHE A N 1
ATOM 1411 C CA . PHE A 1 175 ? 24.186 5.149 -8.919 1.00 63.69 175 PHE A CA 1
ATOM 1412 C C . PHE A 1 175 ? 24.930 6.455 -8.586 1.00 63.69 175 PHE A C 1
ATOM 1414 O O . PHE A 1 175 ? 26.132 6.548 -8.788 1.00 63.69 175 PHE A O 1
ATOM 1421 N N . SER A 1 176 ? 24.245 7.433 -7.982 1.00 63.09 176 SER A N 1
ATOM 1422 C CA . SER A 1 176 ? 24.849 8.681 -7.501 1.00 63.09 176 SER A CA 1
ATOM 1423 C C . SER A 1 176 ? 25.872 8.477 -6.376 1.00 63.09 176 SER A C 1
ATOM 1425 O O . SER A 1 176 ? 26.881 9.174 -6.354 1.00 63.09 176 SER A O 1
ATOM 1427 N N . PHE A 1 177 ? 25.633 7.540 -5.449 1.00 69.88 177 PHE A N 1
ATOM 1428 C CA . PHE A 1 177 ? 26.595 7.192 -4.397 1.00 69.88 177 PHE A CA 1
ATOM 1429 C C . PHE A 1 177 ? 27.807 6.469 -4.988 1.00 69.88 177 PHE A C 1
ATOM 1431 O O . PHE A 1 177 ? 28.938 6.865 -4.731 1.00 69.88 177 PHE A O 1
ATOM 1438 N N . MET A 1 178 ? 27.569 5.461 -5.833 1.00 73.19 178 MET A N 1
ATOM 1439 C CA . MET A 1 178 ? 28.637 4.692 -6.472 1.00 73.19 178 MET A CA 1
ATOM 1440 C C . MET A 1 178 ? 29.496 5.577 -7.389 1.00 73.19 178 MET A C 1
ATOM 1442 O O . MET A 1 178 ? 30.716 5.493 -7.335 1.00 73.19 178 MET A O 1
ATOM 1446 N N . ARG A 1 179 ? 28.882 6.507 -8.140 1.00 75.19 179 ARG A N 1
ATOM 1447 C CA . ARG A 1 179 ? 29.592 7.508 -8.953 1.00 75.19 179 ARG A CA 1
ATOM 1448 C C . ARG A 1 179 ? 30.485 8.415 -8.102 1.00 75.19 179 ARG A C 1
ATOM 1450 O O . ARG A 1 179 ? 31.626 8.617 -8.492 1.00 75.19 179 ARG A O 1
ATOM 1457 N N . ARG A 1 180 ? 30.012 8.933 -6.957 1.00 74.75 180 ARG A N 1
ATOM 1458 C CA . ARG A 1 180 ? 30.859 9.728 -6.040 1.00 74.75 180 ARG A CA 1
ATOM 1459 C C . ARG A 1 180 ? 32.018 8.895 -5.504 1.00 74.75 180 ARG A C 1
ATOM 1461 O O . ARG A 1 180 ? 33.157 9.227 -5.777 1.00 74.75 180 ARG A O 1
ATOM 1468 N N . HIS A 1 181 ? 31.727 7.740 -4.907 1.00 73.00 181 HIS A N 1
ATOM 1469 C CA . HIS A 1 181 ? 32.743 6.847 -4.344 1.00 73.00 181 HIS A CA 1
ATOM 1470 C C . HIS A 1 181 ? 33.806 6.386 -5.361 1.00 73.00 181 HIS A C 1
ATOM 1472 O O . HIS A 1 181 ? 34.932 6.082 -4.977 1.00 73.00 181 HIS A O 1
ATOM 1478 N N . MET A 1 182 ? 33.460 6.314 -6.652 1.00 79.50 182 MET A N 1
ATOM 1479 C CA . MET A 1 182 ? 34.422 6.071 -7.729 1.00 79.50 182 MET A CA 1
ATOM 1480 C C . MET A 1 182 ? 35.223 7.324 -8.105 1.00 79.50 182 MET A C 1
ATOM 1482 O O . MET A 1 182 ? 36.428 7.205 -8.295 1.00 79.50 182 MET A O 1
ATOM 1486 N N . ILE A 1 183 ? 34.595 8.503 -8.189 1.00 79.12 183 ILE A N 1
ATOM 1487 C CA . ILE A 1 183 ? 35.286 9.780 -8.451 1.00 79.12 183 ILE A CA 1
ATOM 1488 C C . ILE A 1 183 ? 36.295 10.080 -7.336 1.00 79.12 183 ILE A C 1
ATOM 1490 O O . ILE A 1 183 ? 37.451 10.350 -7.638 1.00 79.12 183 ILE A O 1
ATOM 1494 N N . ASP A 1 184 ? 35.897 9.932 -6.071 1.00 74.81 184 ASP A N 1
ATOM 1495 C CA . ASP A 1 184 ? 36.725 10.202 -4.885 1.00 74.81 184 ASP A CA 1
ATOM 1496 C C . ASP A 1 184 ? 37.957 9.268 -4.779 1.00 74.81 184 ASP A C 1
ATOM 1498 O O . ASP A 1 184 ? 38.857 9.501 -3.975 1.00 74.81 184 ASP A O 1
ATOM 1502 N N . LYS A 1 185 ? 38.001 8.195 -5.587 1.00 78.88 185 LYS A N 1
ATOM 1503 C CA . LYS A 1 185 ? 39.105 7.223 -5.679 1.00 78.88 185 LYS A CA 1
ATOM 1504 C C . LYS A 1 185 ? 40.010 7.406 -6.900 1.00 78.88 185 LYS A C 1
ATOM 1506 O O . LYS A 1 185 ? 40.972 6.654 -7.048 1.00 78.88 185 LYS A O 1
ATOM 1511 N N . LEU A 1 186 ? 39.720 8.360 -7.784 1.00 77.75 186 LEU A N 1
ATOM 1512 C CA . LEU A 1 186 ? 40.604 8.682 -8.906 1.00 77.75 186 LEU A CA 1
ATOM 1513 C C . LEU A 1 186 ? 41.774 9.567 -8.443 1.00 77.75 186 LEU A C 1
ATOM 1515 O O . LEU A 1 186 ? 41.627 10.292 -7.461 1.00 77.75 186 LEU A O 1
ATOM 1519 N N . PRO A 1 187 ? 42.919 9.580 -9.150 1.00 80.69 187 PRO A N 1
ATOM 1520 C CA . PRO A 1 187 ? 43.960 10.572 -8.906 1.00 80.69 187 PRO A CA 1
ATOM 1521 C C . PRO A 1 187 ? 43.425 11.998 -9.101 1.00 80.69 187 PRO A C 1
ATOM 1523 O O . PRO A 1 187 ? 42.604 12.246 -9.990 1.00 80.69 187 PRO A O 1
ATOM 1526 N N . GLU A 1 188 ? 43.926 12.936 -8.299 1.00 75.31 188 GLU A N 1
ATOM 1527 C CA . GLU A 1 188 ? 43.449 14.324 -8.205 1.00 75.31 188 GLU A CA 1
ATOM 1528 C C . GLU A 1 188 ? 43.152 15.042 -9.548 1.00 75.31 188 GLU A C 1
ATOM 1530 O O . GLU A 1 188 ? 42.054 15.594 -9.670 1.00 75.31 188 GLU A O 1
ATOM 1535 N N . PRO A 1 189 ? 43.995 14.978 -10.611 1.00 73.19 189 PRO A N 1
ATOM 1536 C CA . PRO A 1 189 ? 43.691 15.646 -11.887 1.00 73.19 189 PRO A CA 1
ATOM 1537 C C . PRO A 1 189 ? 42.403 15.153 -12.573 1.00 73.19 189 PRO A C 1
ATOM 1539 O O . PRO A 1 189 ? 41.801 15.883 -13.364 1.00 73.19 189 PRO A O 1
ATOM 1542 N N . PHE A 1 190 ? 41.948 13.932 -12.277 1.00 70.56 190 PHE A N 1
ATOM 1543 C CA . PHE A 1 190 ? 40.707 13.380 -12.823 1.00 70.56 190 PHE A CA 1
ATOM 1544 C C . PHE A 1 190 ? 39.486 13.716 -11.959 1.00 70.56 190 PHE A C 1
ATOM 1546 O O . PHE A 1 190 ? 38.396 13.898 -12.509 1.00 70.56 190 PHE A O 1
ATOM 1553 N N . GLN A 1 191 ? 39.657 13.860 -10.638 1.00 71.56 191 GLN A N 1
ATOM 1554 C CA . GLN A 1 191 ? 38.571 14.244 -9.730 1.00 71.56 191 GLN A CA 1
ATOM 1555 C C . GLN A 1 191 ? 38.010 15.618 -10.111 1.00 71.56 191 GLN A C 1
ATOM 1557 O O . GLN A 1 191 ? 36.823 15.752 -10.422 1.00 71.56 191 GLN A O 1
ATOM 1562 N N . THR A 1 192 ? 38.887 16.622 -10.182 1.00 68.06 192 THR A N 1
ATOM 1563 C CA . THR A 1 192 ? 38.528 18.021 -10.454 1.00 68.06 192 THR A CA 1
ATOM 1564 C C . THR A 1 192 ? 37.840 18.175 -11.811 1.00 68.06 192 THR A C 1
ATOM 1566 O O . THR A 1 192 ? 36.861 18.913 -11.940 1.00 68.06 192 THR A O 1
ATOM 1569 N N . ARG A 1 193 ? 38.275 17.411 -12.824 1.00 65.12 193 ARG A N 1
ATOM 1570 C CA . ARG A 1 193 ? 37.676 17.418 -14.168 1.00 65.12 193 ARG A CA 1
ATOM 1571 C C . ARG A 1 193 ? 36.281 16.779 -14.202 1.00 65.12 193 ARG A C 1
ATOM 1573 O O . ARG A 1 193 ? 35.401 17.303 -14.878 1.00 65.12 193 ARG A O 1
ATOM 1580 N N . MET A 1 194 ? 36.050 15.688 -13.463 1.00 65.38 194 MET A N 1
ATOM 1581 C CA . MET A 1 194 ? 34.730 15.035 -13.399 1.00 65.38 194 MET A CA 1
ATOM 1582 C C . MET A 1 194 ? 33.721 15.759 -12.498 1.00 65.38 194 MET A C 1
ATOM 1584 O O . MET A 1 194 ? 32.516 15.607 -12.705 1.00 65.38 194 MET A O 1
ATOM 1588 N N . GLN A 1 195 ? 34.179 16.527 -11.503 1.00 64.00 195 GLN A N 1
ATOM 1589 C CA . GLN A 1 195 ? 33.300 17.346 -10.658 1.00 64.00 195 GLN A CA 1
ATOM 1590 C C . GLN A 1 195 ? 32.863 18.649 -11.350 1.00 64.00 195 GLN A C 1
ATOM 1592 O O . GLN A 1 195 ? 31.750 19.117 -11.119 1.00 64.00 195 GLN A O 1
ATOM 1597 N N . THR A 1 196 ? 33.705 19.216 -12.221 1.00 66.62 196 THR A N 1
ATOM 1598 C CA . THR A 1 196 ? 33.413 20.466 -12.952 1.00 66.62 196 THR A CA 1
ATOM 1599 C C . THR A 1 196 ? 32.704 20.258 -14.295 1.00 66.62 196 THR A C 1
ATOM 1601 O O . THR A 1 196 ? 32.074 21.189 -14.799 1.00 66.62 196 THR A O 1
ATOM 1604 N N . SER A 1 197 ? 32.735 19.051 -14.876 1.00 56.16 197 SER A N 1
ATOM 1605 C CA . SER A 1 197 ? 32.026 18.755 -16.126 1.00 56.16 197 SER A CA 1
ATOM 1606 C C . SER A 1 197 ? 30.502 18.742 -15.934 1.00 56.16 197 SER A C 1
ATOM 1608 O O . SER A 1 197 ? 29.951 17.802 -15.353 1.00 56.16 197 SER A O 1
ATOM 1610 N N . LYS A 1 198 ? 29.809 19.747 -16.483 1.00 54.03 198 LYS A N 1
ATOM 1611 C CA . LYS A 1 198 ? 28.353 19.706 -16.686 1.00 54.03 198 LYS A CA 1
ATOM 1612 C C . LYS A 1 198 ? 28.030 18.815 -17.894 1.00 54.03 198 LYS A C 1
ATOM 1614 O O . LYS A 1 198 ? 28.158 19.257 -19.032 1.00 54.03 198 LYS A O 1
ATOM 1619 N N . LEU A 1 199 ? 27.625 17.578 -17.603 1.00 46.69 199 LEU A N 1
ATOM 1620 C CA . LEU A 1 199 ? 26.976 16.609 -18.497 1.00 46.69 199 LEU A CA 1
ATOM 1621 C C . LEU A 1 199 ? 25.655 16.175 -17.851 1.00 46.69 199 LEU A C 1
ATOM 1623 O O . LEU A 1 199 ? 25.715 15.801 -16.652 1.00 46.69 199 LEU A O 1
#

Foldseek 3Di:
DDPPPPDCCVPPNVVLLVVQLVVQAPPDDPVLLVLLLVLVCLLVDDVVNLVPDDPVVSVLSVQSNVVLVLQVVLPLLLSSSNSSSDGSNRDDDDDPDCNSVVSSVVVVVDDDDPSSVVNSCVSCVVVVVVVPPDDDDDDDDDDDDDDDDDDDDDDDDDDPDDDDPPDPDDDDDDPVRVVVVVLVPDPPVSNVVVVPDDD

Solvent-accessible surface area (backbone atoms only — not comparable to full-atom values): 12747 Å² total; per-residue (Å²): 134,83,80,72,72,79,44,69,47,59,72,69,44,47,61,47,42,53,61,40,62,81,65,56,52,60,78,59,58,66,75,53,45,53,47,35,48,57,46,53,52,42,54,69,58,52,73,69,68,40,65,78,42,58,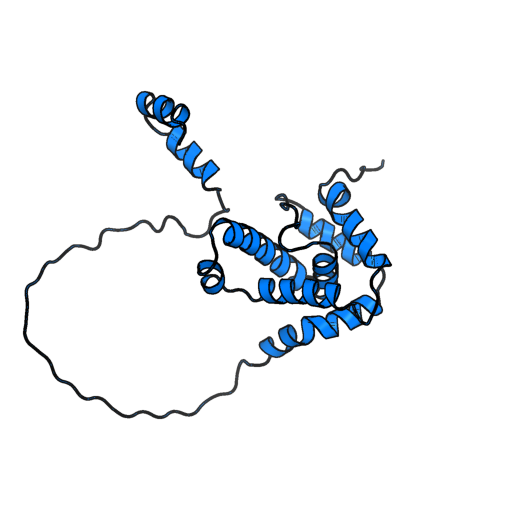72,68,60,30,52,43,49,52,53,41,25,55,52,43,51,66,37,39,80,74,31,59,52,59,33,48,48,50,32,70,53,37,51,70,83,69,52,73,86,80,68,90,73,64,52,72,56,54,54,49,53,53,56,70,71,51,77,93,54,65,37,49,48,54,44,30,52,69,72,48,43,71,69,62,62,62,75,75,76,68,92,82,86,88,86,87,82,82,90,84,88,83,88,90,82,86,89,88,83,84,90,81,91,76,79,87,75,82,73,77,75,88,83,70,93,70,84,87,72,48,70,71,53,54,51,47,63,52,41,78,67,45,63,67,83,54,31,61,52,64,73,67,56,90,125

pLDDT: mean 75.54, std 23.53, range [26.86, 96.56]

Secondary structure (DSSP, 8-state):
------SHIIIIIHHHHHHHHTT--SSPPHHHHHHHHHHHHHHH--HHHHHTS-HHHHHHHHHHHHHHHHHHTT-HHHHHHHHHH--TTT---PPSSTHHHHHHHHHHHS---HHHHHHHHHHHHHHHHGGG---------------------------------TTSS-----HHHHHHHHHTTS-HHHHHHHHH---

Mean predicted aligned error: 16.48 Å